Protein AF-0000000080925701 (afdb_homodimer)

Solvent-accessible surface area (backbone atoms only — not comparable to full-atom values): 17415 Å² total; per-residue (Å²): 136,81,79,74,77,76,74,68,66,63,57,59,55,51,52,50,50,51,50,51,50,47,47,51,48,47,50,47,49,54,48,44,52,62,66,53,43,81,80,46,40,61,54,51,19,50,50,52,52,56,36,53,42,42,79,46,66,35,45,68,57,12,70,75,37,59,89,81,29,62,46,33,34,36,42,29,33,84,64,47,70,47,95,88,65,34,39,30,30,36,34,37,33,15,43,64,90,40,63,87,55,55,72,43,56,34,36,35,39,36,28,49,38,59,88,90,47,92,44,29,24,32,31,32,77,38,78,54,86,60,53,79,74,48,58,59,47,80,78,42,58,79,91,72,47,78,76,62,63,70,60,54,59,67,78,100,136,81,79,74,78,75,73,70,65,64,57,60,56,51,52,50,52,50,50,50,50,49,47,51,48,48,50,46,51,55,46,44,53,62,65,54,45,81,79,47,40,60,53,51,21,52,49,51,52,55,37,54,42,43,79,46,67,36,45,67,58,14,69,74,37,58,90,80,29,62,46,32,34,36,42,27,33,83,63,47,69,46,94,88,64,35,38,30,29,37,36,37,32,15,42,64,91,41,63,86,55,55,72,42,56,34,37,35,38,35,29,50,37,58,86,88,46,91,45,30,24,32,32,30,77,40,80,54,86,61,52,80,75,47,58,60,45,79,77,42,57,77,92,73,44,78,74,58,63,70,59,53,60,68,77,102

Structure (mmCIF, N/CA/C/O backbone):
data_AF-0000000080925701-model_v1
#
loop_
_entity.id
_entity.type
_entity.pdbx_description
1 polymer 'Chromophore lyase CRL, chloroplastic'
#
loop_
_atom_site.group_PDB
_atom_site.id
_atom_site.type_symbol
_atom_site.label_atom_id
_atom_site.label_alt_id
_atom_site.label_comp_id
_atom_site.label_asym_id
_atom_site.label_entity_id
_atom_site.label_seq_id
_atom_site.pdbx_PDB_ins_code
_atom_site.Cartn_x
_atom_site.Cartn_y
_atom_site.Cartn_z
_atom_site.occupancy
_atom_site.B_iso_or_equiv
_atom_site.auth_seq_id
_atom_site.auth_comp_id
_atom_site.auth_asym_id
_atom_site.auth_atom_id
_atom_site.pdbx_PDB_model_num
ATOM 1 N N . MET A 1 1 ? 39.906 67.062 2.949 1 32.34 1 MET A N 1
ATOM 2 C CA . MET A 1 1 ? 39.5 66.062 3.959 1 32.34 1 MET A CA 1
ATOM 3 C C . MET A 1 1 ? 38.219 65.375 3.545 1 32.34 1 MET A C 1
ATOM 5 O O . MET A 1 1 ? 37.125 65.938 3.699 1 32.34 1 MET A O 1
ATOM 9 N N . GLY A 1 2 ? 38.156 64.75 2.357 1 37.5 2 GLY A N 1
ATOM 10 C CA . GLY A 1 2 ? 37.062 64.125 1.652 1 37.5 2 GLY A CA 1
ATOM 11 C C . GLY A 1 2 ? 36.5 62.875 2.377 1 37.5 2 GLY A C 1
ATOM 12 O O . GLY A 1 2 ? 37.219 61.938 2.631 1 37.5 2 GLY A O 1
ATOM 13 N N . SER A 1 3 ? 35.562 63.125 3.271 1 41.41 3 SER A N 1
ATOM 14 C CA . SER A 1 3 ? 34.812 62.094 3.969 1 41.41 3 SER A CA 1
ATOM 15 C C . SER A 1 3 ? 34.156 61.125 2.986 1 41.41 3 SER A C 1
ATOM 17 O O . SER A 1 3 ? 33.375 61.56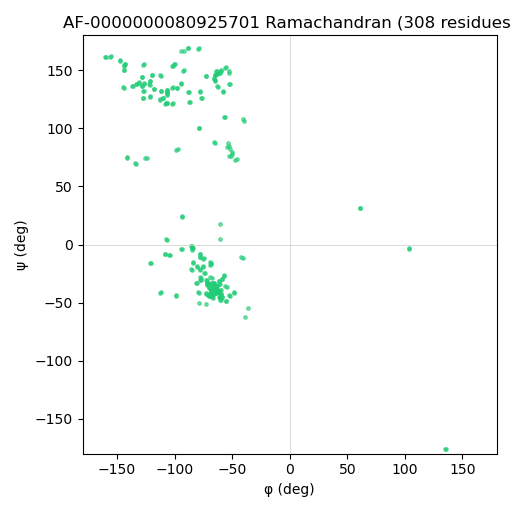2 2.129 1 41.41 3 SER A O 1
ATOM 19 N N . GLY A 1 4 ? 34.812 60.125 2.482 1 38.66 4 GLY A N 1
ATOM 20 C CA . GLY A 1 4 ? 34.281 59 1.731 1 38.66 4 GLY A CA 1
ATOM 21 C C . GLY A 1 4 ? 33.156 58.281 2.441 1 38.66 4 GLY A C 1
ATOM 22 O O . GLY A 1 4 ? 33.312 57.844 3.58 1 38.66 4 GLY A O 1
ATOM 23 N N . SER A 1 5 ? 31.938 58.812 2.254 1 44.44 5 SER A N 1
ATOM 24 C CA . SER A 1 5 ? 30.734 58.094 2.691 1 44.44 5 SER A CA 1
ATOM 25 C C . SER A 1 5 ? 30.703 56.656 2.174 1 44.44 5 SER A C 1
ATOM 27 O O . SER A 1 5 ? 30.719 56.438 0.962 1 44.44 5 SER A O 1
ATOM 29 N N . GLY A 1 6 ? 31.453 55.781 2.742 1 38.62 6 GLY A N 1
ATOM 30 C CA . GLY A 1 6 ? 31.25 54.344 2.496 1 38.62 6 GLY A CA 1
ATOM 31 C C . GLY A 1 6 ? 29.812 53.906 2.666 1 38.62 6 GLY A C 1
ATOM 32 O O . GLY A 1 6 ? 29.25 54 3.76 1 38.62 6 GLY A O 1
ATOM 33 N N . SER A 1 7 ? 28.953 54.188 1.643 1 46.56 7 SER A N 1
ATOM 34 C CA . SER A 1 7 ? 27.609 53.625 1.525 1 46.56 7 SER A CA 1
ATOM 35 C C . SER A 1 7 ? 27.578 52.156 1.934 1 46.56 7 SER A C 1
ATOM 37 O O . SER A 1 7 ? 28.438 51.375 1.526 1 46.56 7 SER A O 1
ATOM 39 N N . ASP A 1 8 ? 27.031 51.875 3.086 1 43.59 8 ASP A N 1
ATOM 40 C CA . ASP A 1 8 ? 26.75 50.594 3.734 1 43.59 8 ASP A CA 1
ATOM 41 C C . ASP A 1 8 ? 26.109 49.625 2.764 1 43.59 8 ASP A C 1
ATOM 43 O O . ASP A 1 8 ? 24.969 49.812 2.34 1 43.59 8 ASP A O 1
ATOM 47 N N . SER A 1 9 ? 26.844 49.062 1.812 1 55.03 9 SER A N 1
ATOM 48 C CA . SER A 1 9 ? 26.562 47.906 0.995 1 55.03 9 SER A CA 1
ATOM 49 C C . SER A 1 9 ? 25.906 46.781 1.823 1 55.03 9 SER A C 1
ATOM 51 O O . SER A 1 9 ? 25.453 45.781 1.276 1 55.03 9 SER A O 1
ATOM 53 N N . ASN A 1 10 ? 25.938 46.969 3.143 1 56 10 ASN A N 1
ATOM 54 C CA . ASN A 1 10 ? 25.406 45.875 3.943 1 56 10 ASN A CA 1
ATOM 55 C C . ASN A 1 10 ? 23.891 45.875 3.961 1 56 10 ASN A C 1
ATOM 57 O O . ASN A 1 10 ? 23.266 44.875 4.309 1 56 10 ASN A O 1
ATOM 61 N N . GLY A 1 11 ? 23.281 47.094 3.664 1 56.28 11 GLY A 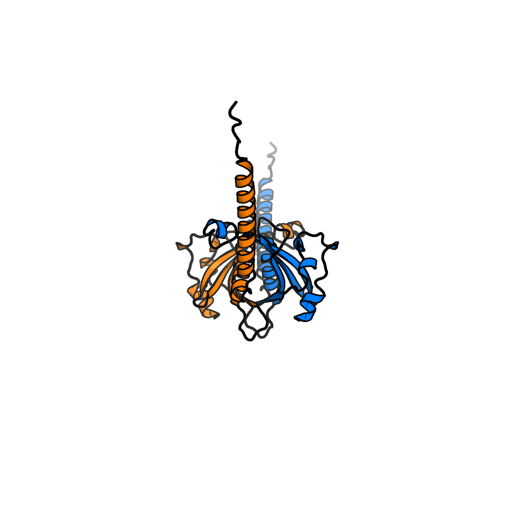N 1
ATOM 62 C CA . GLY A 1 11 ? 21.828 47.156 3.688 1 56.28 11 GLY A CA 1
ATOM 63 C C . GLY A 1 11 ? 21.172 46.375 2.541 1 56.28 11 GLY A C 1
ATOM 64 O O . GLY A 1 11 ? 20.125 45.781 2.713 1 56.28 11 GLY A O 1
ATOM 65 N N . TRP A 1 12 ? 21.812 46.438 1.41 1 59.84 12 TRP A N 1
ATOM 66 C CA . TRP A 1 12 ? 21.281 45.781 0.222 1 59.84 12 TRP A CA 1
ATOM 67 C C . TRP A 1 12 ? 21.391 44.281 0.341 1 59.84 12 TRP A C 1
ATOM 69 O O . TRP A 1 12 ? 20.484 43.562 -0.089 1 59.84 12 TRP A O 1
ATOM 79 N N . ASN A 1 13 ? 22.406 43.781 0.963 1 55.69 13 ASN A N 1
ATOM 80 C CA . ASN A 1 13 ? 22.531 42.344 1.107 1 55.69 13 ASN A CA 1
ATOM 81 C C . ASN A 1 13 ? 21.516 41.781 2.094 1 55.69 13 ASN A C 1
ATOM 83 O O . ASN A 1 13 ? 20.969 40.688 1.878 1 55.69 13 ASN A O 1
ATOM 87 N N . ARG A 1 14 ? 21.125 42.562 3.178 1 61.97 14 ARG A N 1
ATOM 88 C CA . ARG A 1 14 ? 20.109 42.094 4.117 1 61.97 14 ARG A CA 1
ATOM 89 C C . ARG A 1 14 ? 18.719 42.125 3.482 1 61.97 14 ARG A C 1
ATOM 91 O O . ARG A 1 14 ? 17.891 41.25 3.717 1 61.97 14 ARG A O 1
ATOM 98 N N . ALA A 1 15 ? 18.453 43.219 2.74 1 61.97 15 ALA A N 1
ATOM 99 C CA . ALA A 1 15 ? 17.141 43.312 2.092 1 61.97 15 ALA A CA 1
ATOM 100 C C . ALA A 1 15 ? 16.969 42.188 1.079 1 61.97 15 ALA A C 1
ATOM 102 O O . ALA A 1 15 ? 15.867 41.625 0.942 1 61.97 15 ALA A O 1
ATOM 103 N N . ARG A 1 16 ? 18.047 41.812 0.408 1 58.59 16 ARG A N 1
ATOM 104 C CA . ARG A 1 16 ? 17.984 40.688 -0.537 1 58.59 16 ARG A CA 1
ATOM 105 C C . ARG A 1 16 ? 17.766 39.375 0.188 1 58.59 16 ARG A C 1
ATOM 107 O O . ARG A 1 16 ? 17.016 38.5 -0.284 1 58.59 16 ARG A O 1
ATOM 114 N N . GLY A 1 17 ? 18.375 39.25 1.288 1 55.88 17 GLY A N 1
ATOM 115 C CA . GLY A 1 17 ? 18.172 38.062 2.094 1 55.88 17 GLY A CA 1
ATOM 116 C C . GLY A 1 17 ? 16.75 37.906 2.602 1 55.88 17 GLY A C 1
ATOM 117 O O . GLY A 1 17 ? 16.203 36.812 2.613 1 55.88 17 GLY A O 1
ATOM 118 N N . LEU A 1 18 ? 16.219 39.125 3.023 1 60.22 18 LEU A N 1
ATOM 119 C CA . LEU A 1 18 ? 14.836 39.125 3.5 1 60.22 18 LEU A CA 1
ATOM 120 C C . LEU A 1 18 ? 13.867 38.844 2.361 1 60.22 18 LEU A C 1
ATOM 122 O O . LEU A 1 18 ? 12.875 38.125 2.553 1 60.22 18 LEU A O 1
ATOM 126 N N . ALA A 1 19 ? 14.102 39.406 1.228 1 58.78 19 ALA A N 1
ATOM 127 C CA . ALA A 1 19 ? 13.25 39.156 0.06 1 58.78 19 ALA A CA 1
ATOM 128 C C . ALA A 1 19 ? 13.297 37.688 -0.371 1 58.78 19 ALA A C 1
ATOM 130 O O . ALA A 1 19 ? 12.273 37.125 -0.721 1 58.78 19 ALA A O 1
ATOM 131 N N . VAL A 1 20 ? 14.453 37.094 -0.309 1 52.31 20 VAL A N 1
ATOM 132 C CA . VAL A 1 20 ? 14.594 35.719 -0.709 1 52.31 20 VAL A CA 1
ATOM 133 C C . VAL A 1 20 ? 13.859 34.812 0.286 1 52.31 20 VAL A C 1
ATOM 135 O O . VAL A 1 20 ? 13.172 33.875 -0.109 1 52.31 20 VAL A O 1
ATOM 138 N N . LYS A 1 21 ? 13.984 35.156 1.539 1 58.53 21 LYS A N 1
ATOM 139 C CA . LYS A 1 21 ? 13.25 34.406 2.543 1 58.53 21 LYS A CA 1
ATOM 140 C C . LYS A 1 21 ? 11.742 34.562 2.375 1 58.53 21 LYS A C 1
ATOM 142 O O . LYS A 1 21 ? 10.992 33.594 2.477 1 58.53 21 LYS A O 1
ATOM 147 N N . THR A 1 22 ? 11.297 35.75 2.053 1 56.56 22 THR A N 1
ATOM 148 C CA . THR A 1 22 ? 9.883 36 1.833 1 56.56 22 THR A CA 1
ATOM 149 C C . THR A 1 22 ? 9.391 35.25 0.591 1 56.56 22 THR A C 1
ATOM 151 O O . THR A 1 22 ? 8.297 34.688 0.595 1 56.56 22 THR A O 1
ATOM 154 N N . LEU A 1 23 ? 10.117 35.25 -0.411 1 51.62 23 LEU A N 1
ATOM 155 C CA . LEU A 1 23 ? 9.75 34.531 -1.63 1 51.62 23 LEU A CA 1
ATOM 156 C C . LEU A 1 23 ? 9.703 33.031 -1.385 1 51.62 23 LEU A C 1
ATOM 158 O O . LEU A 1 23 ? 8.805 32.344 -1.878 1 51.62 23 LEU A O 1
ATOM 162 N N . LEU A 1 24 ? 10.672 32.625 -0.642 1 53.5 24 LEU A N 1
ATOM 163 C CA . LEU A 1 24 ? 10.68 31.203 -0.31 1 53.5 24 LEU A CA 1
ATOM 164 C C . LEU A 1 24 ? 9.469 30.844 0.535 1 53.5 24 LEU A C 1
ATOM 166 O O . LEU A 1 24 ? 8.867 29.781 0.336 1 53.5 24 LEU A O 1
ATOM 170 N N . LEU A 1 25 ? 9.172 31.844 1.355 1 52.31 25 LEU A N 1
ATOM 171 C CA . LEU A 1 25 ? 8.008 31.609 2.201 1 52.31 25 LEU A CA 1
ATOM 172 C C . LEU A 1 25 ? 6.723 31.625 1.376 1 52.31 25 LEU A C 1
ATOM 174 O O . LEU A 1 25 ? 5.844 30.781 1.573 1 52.31 25 LEU A O 1
ATOM 178 N N . ILE A 1 26 ? 6.66 32.562 0.536 1 54.5 26 ILE A N 1
ATOM 179 C CA . ILE A 1 26 ? 5.461 32.688 -0.289 1 54.5 26 ILE A CA 1
ATOM 180 C C . ILE A 1 26 ? 5.375 31.5 -1.247 1 54.5 26 ILE A C 1
ATOM 182 O O . ILE A 1 26 ? 4.301 30.922 -1.432 1 54.5 26 ILE A O 1
ATOM 186 N N . GLY A 1 27 ? 6.438 31.203 -1.823 1 55.62 27 GLY A N 1
ATOM 187 C CA . GLY A 1 27 ? 6.473 30.047 -2.705 1 55.62 27 GLY A CA 1
ATOM 188 C C . GLY A 1 27 ? 6.129 28.75 -2.004 1 55.62 27 GLY A C 1
ATOM 189 O O . GLY A 1 27 ? 5.41 27.922 -2.553 1 55.62 27 GLY A O 1
ATOM 190 N N . GLY A 1 28 ? 6.625 28.75 -0.878 1 59.59 28 GLY A N 1
ATOM 191 C CA . GLY A 1 28 ? 6.285 27.594 -0.059 1 59.59 28 GLY A CA 1
ATOM 192 C C . GLY A 1 28 ? 4.809 27.516 0.284 1 59.59 28 GLY A C 1
ATOM 193 O O . GLY A 1 28 ? 4.199 26.453 0.2 1 59.59 28 GLY A O 1
ATOM 194 N N . ALA A 1 29 ? 4.297 28.766 0.607 1 61.94 29 ALA A N 1
ATOM 195 C CA . ALA A 1 29 ? 2.875 28.812 0.946 1 61.94 29 ALA A CA 1
ATOM 196 C C . ALA A 1 29 ? 2.014 28.469 -0.268 1 61.94 29 ALA A C 1
ATOM 198 O O . ALA A 1 29 ? 1.021 27.75 -0.151 1 61.94 29 ALA A O 1
ATOM 199 N N . LEU A 1 30 ? 2.355 28.969 -1.485 1 62.72 30 LEU A N 1
ATOM 200 C CA . LEU A 1 30 ? 1.606 28.672 -2.701 1 62.72 30 LEU A CA 1
ATOM 201 C C . LEU A 1 30 ? 1.693 27.188 -3.047 1 62.72 30 LEU A C 1
ATOM 203 O O . LEU A 1 30 ? 0.711 26.594 -3.494 1 62.72 30 LEU A O 1
ATOM 207 N N . LEU A 1 31 ? 2.871 26.734 -2.779 1 66.38 31 LEU A N 1
ATOM 208 C CA . LEU A 1 31 ? 3.086 25.312 -3.045 1 66.38 31 LEU A CA 1
ATOM 209 C C . LEU A 1 31 ? 2.242 24.453 -2.109 1 66.38 31 LEU A C 1
ATOM 211 O O . LEU A 1 31 ? 1.605 23.484 -2.547 1 66.38 31 LEU A O 1
ATOM 215 N N . VAL A 1 32 ? 2.254 24.906 -0.929 1 64 32 VAL A N 1
ATOM 216 C CA . VAL A 1 32 ? 1.474 24.172 0.06 1 64 32 VAL A CA 1
ATOM 217 C C . VAL A 1 32 ? -0.008 24.219 -0.306 1 64 32 VAL A C 1
ATOM 219 O O . VAL A 1 32 ? -0.723 23.219 -0.174 1 64 32 VAL A O 1
ATOM 222 N N . LYS A 1 33 ? -0.462 25.312 -0.753 1 66.31 33 LYS A N 1
ATOM 223 C CA . LYS A 1 33 ? -1.854 25.453 -1.17 1 66.31 33 LYS A CA 1
ATOM 224 C C . LYS A 1 33 ? -2.193 24.469 -2.293 1 66.31 33 LYS A C 1
ATOM 226 O O . LYS A 1 33 ? -3.262 23.859 -2.285 1 66.31 33 LYS A O 1
ATOM 231 N N . ARG A 1 34 ? -1.295 24.422 -3.205 1 65.06 34 ARG A N 1
ATOM 232 C CA . ARG A 1 34 ? -1.51 23.516 -4.324 1 65.06 34 ARG A CA 1
ATOM 233 C C . ARG A 1 34 ? -1.529 22.062 -3.854 1 65.06 34 ARG A C 1
ATOM 235 O O . ARG A 1 34 ? -2.354 21.266 -4.312 1 65.06 34 ARG A O 1
ATOM 242 N N . LEU A 1 35 ? -0.645 21.875 -2.922 1 64.19 35 LEU A N 1
ATOM 243 C CA . LEU A 1 35 ? -0.495 20.5 -2.449 1 64.19 35 LEU A CA 1
ATOM 244 C C . LEU A 1 35 ? -1.62 20.125 -1.489 1 64.19 35 LEU A C 1
ATOM 246 O O . LEU A 1 35 ? -1.992 18.953 -1.384 1 64.19 35 LEU A O 1
ATOM 250 N N . ARG A 1 36 ? -2.047 21.203 -0.9 1 59.66 36 ARG A N 1
ATOM 251 C CA . ARG A 1 36 ? -3.129 20.969 0.049 1 59.66 36 ARG A CA 1
ATOM 252 C C . ARG A 1 36 ? -4.449 20.719 -0.676 1 59.66 36 ARG A C 1
ATOM 254 O O . ARG A 1 36 ? -5.445 20.344 -0.054 1 59.66 36 ARG A O 1
ATOM 261 N N . LYS A 1 37 ? -4.328 21.047 -1.983 1 62.47 37 LYS A N 1
ATOM 262 C CA . LYS A 1 37 ? -5.57 20.812 -2.719 1 62.47 37 LYS A CA 1
ATOM 263 C C . LYS A 1 37 ? -6.078 19.391 -2.504 1 62.47 37 LYS A C 1
ATOM 265 O O . LYS A 1 37 ? -5.297 18.484 -2.213 1 62.47 37 LYS A O 1
ATOM 270 N N . SER A 1 38 ? -7.422 19.172 -2.547 1 66.75 38 SER A N 1
ATOM 271 C CA . SER A 1 38 ? -8.203 17.984 -2.191 1 66.75 38 SER A CA 1
ATOM 272 C C . SER A 1 38 ? -7.742 16.766 -2.98 1 66.75 38 SER A C 1
ATOM 274 O O . SER A 1 38 ? -7.637 16.828 -4.207 1 66.75 38 SER A O 1
ATOM 276 N N . THR A 1 39 ? -7.121 15.891 -2.234 1 80.94 39 THR A N 1
ATOM 277 C CA . THR A 1 39 ? -6.785 14.609 -2.852 1 80.94 39 THR A CA 1
ATOM 278 C C . THR A 1 39 ? -8.039 13.914 -3.371 1 80.94 39 THR A C 1
ATOM 280 O O . THR A 1 39 ? -9.094 13.977 -2.74 1 80.94 39 THR A O 1
ATOM 283 N N . THR A 1 40 ? -7.902 13.477 -4.633 1 88.56 40 THR A N 1
ATOM 284 C CA . THR A 1 40 ? -8.984 12.734 -5.277 1 88.56 40 THR A CA 1
ATOM 285 C C . THR A 1 40 ? -8.859 11.242 -4.996 1 88.56 40 THR A C 1
ATOM 287 O O . THR A 1 40 ? -7.848 10.789 -4.453 1 88.56 40 THR A O 1
ATOM 290 N N . ARG A 1 41 ? -9.945 10.562 -5.375 1 93.75 41 ARG A N 1
ATOM 291 C CA . ARG A 1 41 ? -9.906 9.109 -5.258 1 93.75 41 ARG A CA 1
ATOM 292 C C . ARG A 1 41 ? -8.805 8.523 -6.133 1 93.75 41 ARG A C 1
ATOM 294 O O . ARG A 1 41 ? -8.195 7.512 -5.773 1 93.75 41 ARG A O 1
ATOM 301 N N . TRP A 1 42 ? -8.531 9.211 -7.277 1 93.56 42 TRP A N 1
ATOM 302 C CA . TRP A 1 42 ? -7.469 8.734 -8.148 1 93.56 42 TRP A CA 1
ATOM 303 C C . TRP A 1 42 ? -6.102 8.938 -7.504 1 93.56 42 TRP A C 1
ATOM 305 O O . TRP A 1 42 ? -5.207 8.102 -7.652 1 93.56 42 TRP A O 1
ATOM 315 N N . ASP A 1 43 ? -5.934 9.984 -6.812 1 91.19 43 ASP A N 1
ATOM 316 C CA . ASP A 1 43 ? -4.684 10.195 -6.09 1 91.19 43 ASP A CA 1
ATOM 317 C C . ASP A 1 43 ? -4.457 9.102 -5.047 1 91.19 43 ASP A C 1
ATOM 319 O O . ASP A 1 43 ? -3.344 8.602 -4.898 1 91.19 43 ASP A O 1
ATOM 323 N N . HIS A 1 44 ? -5.547 8.766 -4.379 1 95 44 HIS A N 1
ATOM 324 C CA . HIS A 1 44 ? -5.441 7.707 -3.377 1 95 44 HIS A CA 1
ATOM 325 C C . HIS A 1 44 ? -5.113 6.363 -4.023 1 95 44 HIS A C 1
ATOM 327 O O . HIS A 1 44 ? -4.285 5.609 -3.51 1 95 44 HIS A O 1
ATOM 333 N N . ALA A 1 45 ? -5.719 6.121 -5.137 1 97 45 ALA A N 1
ATOM 334 C CA . ALA A 1 45 ? -5.445 4.875 -5.84 1 97 45 ALA A CA 1
ATOM 335 C C . ALA A 1 45 ? -3.986 4.805 -6.289 1 97 45 ALA A C 1
ATOM 337 O O . ALA A 1 45 ? -3.344 3.758 -6.176 1 97 45 ALA A O 1
ATOM 338 N N . HIS A 1 46 ? -3.469 5.859 -6.75 1 93.12 46 HIS A N 1
ATOM 339 C CA . HIS A 1 46 ? -2.068 5.914 -7.156 1 93.12 46 HIS A CA 1
ATOM 340 C C . HIS A 1 46 ? -1.14 5.703 -5.969 1 93.12 46 HIS A C 1
ATOM 342 O O . HIS A 1 46 ? -0.143 4.984 -6.07 1 93.12 46 HIS A O 1
ATOM 348 N N . PHE A 1 47 ? -1.48 6.297 -4.91 1 92.88 47 PHE A N 1
ATOM 349 C CA . PHE A 1 47 ? -0.689 6.137 -3.695 1 92.88 47 PHE A CA 1
ATOM 350 C C . PHE A 1 47 ? -0.643 4.676 -3.27 1 92.88 47 PHE A C 1
ATOM 352 O O . PHE A 1 47 ? 0.428 4.145 -2.963 1 92.88 47 PHE A O 1
ATOM 359 N N . VAL A 1 48 ? -1.812 4.047 -3.26 1 97.12 48 VAL A N 1
ATOM 360 C CA . VAL A 1 48 ? -1.897 2.646 -2.861 1 97.12 48 VAL A CA 1
ATOM 361 C C . VAL A 1 48 ? -1.061 1.787 -3.809 1 97.12 48 VAL A C 1
ATOM 363 O O . VAL A 1 48 ? -0.278 0.944 -3.363 1 97.12 48 VAL A O 1
ATOM 366 N N . SER A 1 49 ? -1.197 2.049 -5.113 1 96.94 49 SER A N 1
ATOM 367 C CA . SER A 1 49 ? -0.444 1.278 -6.098 1 96.94 49 SER A CA 1
ATOM 368 C C . SER A 1 49 ? 1.059 1.419 -5.875 1 96.94 49 SER A C 1
ATOM 370 O O . SER A 1 49 ? 1.791 0.427 -5.906 1 96.94 49 SER A O 1
ATOM 372 N N . LYS A 1 50 ? 1.499 2.586 -5.598 1 93.69 50 LYS A N 1
ATOM 373 C CA . LYS A 1 50 ? 2.918 2.834 -5.359 1 93.69 50 LYS A CA 1
ATOM 374 C C . LYS A 1 50 ? 3.389 2.16 -4.074 1 93.69 50 LYS A C 1
ATOM 376 O O . LYS A 1 50 ? 4.48 1.591 -4.027 1 93.69 50 LYS A O 1
ATOM 381 N N . ALA A 1 51 ? 2.58 2.217 -3.111 1 95.44 51 ALA A N 1
ATOM 382 C CA . ALA A 1 51 ? 2.938 1.637 -1.819 1 95.44 51 ALA A CA 1
ATOM 383 C C . ALA A 1 51 ? 3.07 0.12 -1.918 1 95.44 51 ALA A C 1
ATOM 385 O O . ALA A 1 51 ? 3.902 -0.483 -1.235 1 95.44 51 ALA A O 1
ATOM 386 N N . LEU A 1 52 ? 2.273 -0.458 -2.76 1 97.25 52 LEU A N 1
ATOM 387 C CA . LEU A 1 52 ? 2.271 -1.908 -2.912 1 97.25 52 LEU A CA 1
ATOM 388 C C . LEU A 1 52 ? 3.506 -2.377 -3.676 1 97.25 52 LEU A C 1
ATOM 390 O O . LEU A 1 52 ? 3.893 -3.543 -3.584 1 97.25 52 LEU A O 1
ATOM 394 N N . THR A 1 53 ? 4.031 -1.49 -4.445 1 96.69 53 THR A N 1
ATOM 395 C CA . THR A 1 53 ? 5.133 -1.854 -5.332 1 96.69 53 THR A CA 1
ATOM 396 C C . THR A 1 53 ? 6.441 -1.945 -4.555 1 96.69 53 THR A C 1
ATOM 398 O O . THR A 1 53 ? 6.777 -1.046 -3.779 1 96.69 53 THR A O 1
ATOM 401 N N . GLY A 1 54 ? 7.156 -3.055 -4.781 1 95.25 54 GLY A N 1
ATOM 402 C CA . GLY A 1 54 ? 8.453 -3.234 -4.148 1 95.25 54 GLY A CA 1
ATOM 403 C C . GLY A 1 54 ? 8.648 -4.629 -3.582 1 95.25 54 GLY A C 1
ATOM 404 O O . GLY A 1 54 ? 7.844 -5.527 -3.83 1 95.25 54 GLY A O 1
ATOM 405 N N . GLN A 1 55 ? 9.797 -4.754 -2.936 1 94.06 55 GLN A N 1
ATOM 406 C CA . GLN A 1 55 ? 10.172 -6.035 -2.35 1 94.06 55 GLN A CA 1
ATOM 407 C C . GLN A 1 55 ? 10.039 -6.004 -0.83 1 94.06 55 GLN A C 1
ATOM 409 O O . GLN A 1 55 ? 10.43 -5.031 -0.186 1 94.06 55 GLN A O 1
ATOM 414 N N . LYS A 1 56 ? 9.336 -7.035 -0.364 1 90.38 56 LYS A N 1
ATOM 415 C CA . LYS A 1 56 ? 9.219 -7.219 1.08 1 90.38 56 LYS A CA 1
ATOM 416 C C . LYS A 1 56 ? 9.633 -8.633 1.487 1 90.38 56 LYS A C 1
ATOM 418 O O . LYS A 1 56 ? 9.609 -9.547 0.667 1 90.38 56 LYS A O 1
ATOM 423 N N . TYR A 1 57 ? 10.047 -8.688 2.736 1 87.31 57 TYR A N 1
ATOM 424 C CA . TYR A 1 57 ? 10.398 -9.984 3.307 1 87.31 57 TYR A CA 1
ATOM 425 C C . TYR A 1 57 ? 9.672 -10.219 4.629 1 87.31 57 TYR A C 1
ATOM 427 O O . TYR A 1 57 ? 9.414 -9.273 5.375 1 87.31 57 TYR A O 1
ATOM 435 N N . SER A 1 58 ? 9.32 -11.43 4.824 1 86.12 58 SER A N 1
ATOM 436 C CA . SER A 1 58 ? 8.727 -11.773 6.109 1 86.12 58 SER A CA 1
ATOM 437 C C . SER A 1 58 ? 9.781 -12.289 7.086 1 86.12 58 SER A C 1
ATOM 439 O O . SER A 1 58 ? 9.477 -13.094 7.973 1 86.12 58 SER A O 1
ATOM 441 N N . LYS A 1 59 ? 10.977 -11.914 6.871 1 81 59 LYS A N 1
ATOM 442 C CA . LYS A 1 59 ? 12.102 -12.391 7.672 1 81 59 LYS A CA 1
ATOM 443 C C . LYS A 1 59 ? 11.875 -12.117 9.156 1 81 59 LYS A C 1
ATOM 445 O O . LYS A 1 59 ? 12.086 -13 9.992 1 81 59 LYS A O 1
ATOM 450 N N . ASP A 1 60 ? 11.484 -10.883 9.438 1 79.06 60 ASP A N 1
ATOM 451 C CA . ASP A 1 60 ? 11.32 -10.5 10.836 1 79.06 60 ASP A CA 1
ATOM 452 C C . ASP A 1 60 ? 10.266 -11.367 11.523 1 79.06 60 ASP A C 1
ATOM 454 O O . ASP A 1 60 ? 10.469 -11.805 12.656 1 79.06 60 ASP A O 1
ATOM 458 N N . GLN A 1 61 ? 9.203 -11.531 10.82 1 75.69 61 GLN A N 1
ATOM 459 C CA . GLN A 1 61 ? 8.172 -12.398 11.375 1 75.69 61 GLN A CA 1
ATOM 460 C C . GLN A 1 61 ? 8.688 -13.82 11.562 1 75.69 61 GLN A C 1
ATOM 462 O O . GLN A 1 61 ? 8.43 -14.453 12.586 1 75.69 61 GLN A O 1
ATOM 467 N N . ALA A 1 62 ? 9.438 -14.289 10.602 1 77.94 62 ALA A N 1
ATOM 468 C CA . ALA A 1 62 ? 9.969 -15.648 10.641 1 77.94 62 ALA A CA 1
ATOM 469 C C . ALA A 1 62 ? 11 -15.805 11.75 1 77.94 62 ALA A C 1
ATOM 471 O O . ALA A 1 62 ? 11.094 -16.859 12.375 1 77.94 62 ALA A O 1
ATOM 472 N N . SER A 1 63 ? 11.703 -14.758 12 1 81.62 63 SER A N 1
ATOM 473 C CA . SER A 1 63 ? 12.703 -14.797 13.055 1 81.62 63 SER A CA 1
ATOM 474 C C . SER A 1 63 ? 12.055 -14.836 14.438 1 81.62 63 SER A C 1
ATOM 476 O O . SER A 1 63 ? 12.547 -15.523 15.336 1 81.62 63 SER A O 1
ATOM 478 N N . ARG A 1 64 ? 10.984 -14.211 14.523 1 80.56 64 ARG A N 1
ATOM 479 C CA . ARG A 1 64 ? 10.289 -14.133 15.805 1 80.56 64 ARG A CA 1
ATOM 480 C C . ARG A 1 64 ? 9.477 -15.398 16.062 1 80.56 64 ARG A C 1
ATOM 482 O O . ARG A 1 64 ? 9.312 -15.805 17.219 1 80.56 64 ARG A O 1
ATOM 489 N N . ASP A 1 65 ? 8.992 -15.953 15.055 1 79.06 65 ASP A N 1
ATOM 490 C CA . ASP A 1 65 ? 8.188 -17.156 15.164 1 79.06 65 ASP A CA 1
ATOM 491 C C . ASP A 1 65 ? 8.477 -18.125 14.023 1 79.06 65 ASP A C 1
ATOM 493 O O . ASP A 1 65 ? 7.645 -18.312 13.133 1 79.06 65 ASP A O 1
ATOM 497 N N . PRO A 1 66 ? 9.648 -18.812 14.086 1 75.69 66 PRO A N 1
ATOM 498 C CA . PRO A 1 66 ? 10.117 -19.641 12.969 1 75.69 66 PRO A CA 1
ATOM 499 C C . PRO A 1 66 ? 9.25 -20.891 12.75 1 75.69 66 PRO A C 1
ATOM 501 O O . PRO A 1 66 ? 9.297 -21.484 11.68 1 75.69 66 PRO A O 1
ATOM 504 N N . ASP A 1 67 ? 8.508 -21.141 13.727 1 70.5 67 ASP A N 1
ATOM 505 C CA . ASP A 1 67 ? 7.691 -22.344 13.602 1 70.5 67 ASP A CA 1
ATOM 506 C C . ASP A 1 67 ? 6.449 -22.078 12.758 1 70.5 67 ASP A C 1
ATOM 508 O O . ASP A 1 67 ? 5.828 -23 12.242 1 70.5 67 ASP A O 1
ATOM 512 N N . ASN A 1 68 ? 6.184 -20.797 12.664 1 69.06 68 ASN A N 1
ATOM 513 C CA . ASN A 1 68 ? 4.898 -20.484 12.039 1 69.06 68 ASN A CA 1
ATOM 514 C C . ASN A 1 68 ? 5.074 -19.609 10.805 1 69.06 68 ASN A C 1
ATOM 516 O O . ASN A 1 68 ? 4.148 -19.453 10.008 1 69.06 68 ASN A O 1
ATOM 520 N N . TYR A 1 69 ? 6.316 -19.078 10.828 1 73.56 69 TYR A N 1
ATOM 521 C CA . TYR A 1 69 ? 6.512 -18.172 9.695 1 73.56 69 TYR A CA 1
ATOM 522 C C . TYR A 1 69 ? 7.758 -18.562 8.906 1 73.56 69 TYR A C 1
ATOM 524 O O . TYR A 1 69 ? 8.766 -18.969 9.484 1 73.56 69 TYR A O 1
ATOM 532 N N . PHE A 1 70 ? 7.562 -18.469 7.582 1 78.75 70 PHE A N 1
ATOM 533 C CA . PHE A 1 70 ? 8.672 -18.688 6.66 1 78.75 70 PHE A CA 1
ATOM 534 C C . PHE A 1 70 ? 9.211 -17.359 6.141 1 78.75 70 PHE A C 1
ATOM 536 O O . PHE A 1 70 ? 8.516 -16.344 6.18 1 78.75 70 PHE A O 1
ATOM 543 N N . ASN A 1 71 ? 10.492 -17.5 5.797 1 86.56 71 ASN A N 1
ATOM 544 C CA . ASN A 1 71 ? 11.07 -16.344 5.129 1 86.56 71 ASN A CA 1
ATOM 545 C C . ASN A 1 71 ? 10.664 -16.281 3.662 1 86.56 71 ASN A C 1
ATOM 547 O O . ASN A 1 71 ? 11.195 -17.016 2.83 1 86.56 71 ASN A O 1
ATOM 551 N N . ILE A 1 72 ? 9.734 -15.461 3.455 1 89.88 72 ILE A N 1
ATOM 552 C CA . ILE A 1 72 ? 9.117 -15.344 2.137 1 89.88 72 ILE A CA 1
ATOM 553 C C . ILE A 1 72 ? 9.477 -13.992 1.52 1 89.88 72 ILE A C 1
ATOM 555 O O . ILE A 1 72 ? 9.453 -12.969 2.203 1 89.88 72 ILE A O 1
ATOM 559 N N . ARG A 1 73 ? 9.898 -14.102 0.268 1 93 73 ARG A N 1
ATOM 560 C CA . ARG A 1 73 ? 10.039 -12.891 -0.54 1 93 73 ARG A CA 1
ATOM 561 C C . ARG A 1 73 ? 8.727 -12.539 -1.23 1 93 73 ARG A C 1
ATOM 563 O O . ARG A 1 73 ? 8.141 -13.375 -1.918 1 93 73 ARG A O 1
ATOM 570 N N . MET A 1 74 ? 8.227 -11.367 -0.998 1 94.19 74 MET A N 1
ATOM 571 C CA . MET A 1 74 ? 7.074 -10.812 -1.704 1 94.19 74 MET A CA 1
ATOM 572 C C . MET A 1 74 ? 7.508 -9.703 -2.658 1 94.19 74 MET A C 1
ATOM 574 O O . MET A 1 74 ? 8.164 -8.75 -2.248 1 94.19 74 MET A O 1
ATOM 578 N N . LEU A 1 75 ? 7.215 -9.875 -3.895 1 97.12 75 LEU A N 1
ATOM 579 C CA . LEU A 1 75 ? 7.641 -8.914 -4.91 1 97.12 75 LEU A CA 1
ATOM 580 C C . LEU A 1 75 ? 6.457 -8.445 -5.75 1 97.12 75 LEU A C 1
ATOM 582 O O . LEU A 1 75 ? 5.703 -9.266 -6.277 1 97.12 75 LEU A O 1
ATOM 586 N N . THR A 1 76 ? 6.262 -7.117 -5.84 1 98 76 THR A N 1
ATOM 587 C CA . THR A 1 76 ? 5.184 -6.5 -6.605 1 98 76 THR A CA 1
ATOM 588 C C . THR A 1 76 ? 5.734 -5.441 -7.555 1 98 76 THR A C 1
ATOM 590 O O . THR A 1 76 ? 6.613 -4.66 -7.184 1 98 76 THR A O 1
ATOM 593 N N . CYS A 1 77 ? 5.27 -5.422 -8.766 1 97.5 77 CYS A N 1
ATOM 594 C CA . CYS A 1 77 ? 5.648 -4.383 -9.711 1 97.5 77 CYS A CA 1
ATOM 595 C C . CYS A 1 77 ? 4.508 -4.074 -10.672 1 97.5 77 CYS A C 1
ATOM 597 O O . CYS A 1 77 ? 3.572 -4.867 -10.805 1 97.5 77 CYS A O 1
ATOM 599 N N . PRO A 1 78 ? 4.543 -2.889 -11.281 1 95.94 78 PRO A N 1
ATOM 600 C CA . PRO A 1 78 ? 3.5 -2.572 -12.258 1 95.94 78 PRO A CA 1
ATOM 601 C C . PRO A 1 78 ? 3.518 -3.51 -13.461 1 95.94 78 PRO A C 1
ATOM 603 O O . PRO A 1 78 ? 4.59 -3.832 -13.984 1 95.94 78 PRO A O 1
ATOM 606 N N . ALA A 1 79 ? 2.355 -3.926 -13.852 1 95.25 79 ALA A N 1
ATOM 607 C CA . ALA A 1 79 ? 2.238 -4.82 -15 1 95.25 79 ALA A CA 1
ATOM 608 C C . ALA A 1 79 ? 1.551 -4.121 -16.172 1 95.25 79 ALA A C 1
ATOM 610 O O . ALA A 1 79 ? 1.92 -4.328 -17.328 1 95.25 79 ALA A O 1
ATOM 61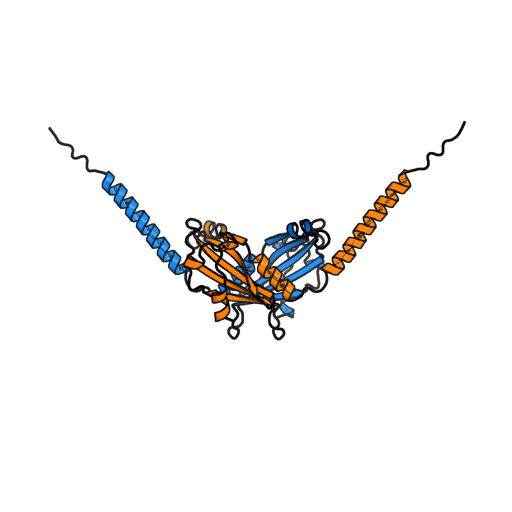1 N N . ALA A 1 80 ? 0.526 -3.373 -15.844 1 92.38 80 ALA A N 1
ATOM 612 C CA . ALA A 1 80 ? -0.224 -2.693 -16.891 1 92.38 80 ALA A CA 1
ATOM 613 C C . ALA A 1 80 ? -1.028 -1.526 -16.328 1 92.38 80 ALA A C 1
ATOM 615 O O . ALA A 1 80 ? -1.15 -1.381 -15.109 1 92.38 80 ALA A O 1
ATOM 616 N N . GLU A 1 81 ? -1.396 -0.651 -17.266 1 90.19 81 GLU A N 1
ATOM 617 C CA . GLU A 1 81 ? -2.385 0.387 -16.984 1 90.19 81 GLU A CA 1
ATOM 618 C C . GLU A 1 81 ? -3.58 0.276 -17.938 1 90.19 81 GLU A C 1
ATOM 620 O O . GLU A 1 81 ? -3.412 0.236 -19.156 1 90.19 81 GLU A O 1
ATOM 625 N N . LEU A 1 82 ? -4.75 0.228 -17.344 1 89.62 82 LEU A N 1
ATOM 626 C CA . LEU A 1 82 ? -5.949 0.097 -18.172 1 89.62 82 LEU A CA 1
ATOM 627 C C . LEU A 1 82 ? -6.344 1.441 -18.766 1 89.62 82 LEU A C 1
ATOM 629 O O . LEU A 1 82 ? -5.816 2.482 -18.375 1 89.62 82 LEU A O 1
ATOM 633 N N . VAL A 1 83 ? -7.277 1.363 -19.719 1 86.81 83 VAL A N 1
ATOM 634 C CA . VAL A 1 83 ? -7.703 2.543 -20.453 1 86.81 83 VAL A CA 1
ATOM 635 C C . VAL A 1 83 ? -8.289 3.576 -19.5 1 86.81 83 VAL A C 1
ATOM 637 O O . VAL A 1 83 ? -8.094 4.781 -19.672 1 86.81 83 VAL A O 1
ATOM 640 N N . ASP A 1 84 ? -8.938 3.129 -18.484 1 88.44 84 ASP A N 1
ATOM 641 C CA . ASP A 1 84 ? -9.602 4.055 -17.578 1 88.44 84 ASP A CA 1
ATOM 642 C C . ASP A 1 84 ? -8.617 4.594 -16.531 1 88.44 84 ASP A C 1
ATOM 644 O O . ASP A 1 84 ? -9 5.391 -15.672 1 88.44 84 ASP A O 1
ATOM 648 N N . GLY A 1 85 ? -7.426 4.156 -16.531 1 89.5 85 GLY A N 1
ATOM 649 C CA . GLY A 1 85 ? -6.422 4.656 -15.617 1 89.5 85 GLY A CA 1
ATOM 650 C C . GLY A 1 85 ? -6.145 3.707 -14.461 1 89.5 85 GLY A C 1
ATOM 651 O O . GLY A 1 85 ? -5.215 3.924 -13.68 1 89.5 85 GLY A O 1
ATOM 652 N N . SER A 1 86 ? -6.859 2.607 -14.367 1 92.5 86 SER A N 1
ATOM 653 C CA . SER A 1 86 ? -6.637 1.615 -13.32 1 92.5 86 SER A CA 1
ATOM 654 C C . SER A 1 86 ? -5.262 0.966 -13.461 1 92.5 86 SER A C 1
ATOM 656 O O . SER A 1 86 ? -4.816 0.673 -14.57 1 92.5 86 SER A O 1
ATOM 658 N N . LYS A 1 87 ? -4.664 0.746 -12.305 1 94.81 87 LYS A N 1
ATOM 659 C CA . LYS A 1 87 ? -3.344 0.125 -12.312 1 94.81 87 LYS A CA 1
ATOM 660 C C . LYS A 1 87 ? -3.441 -1.376 -12.055 1 94.81 87 LYS A C 1
ATOM 662 O O . LYS A 1 87 ? -4.176 -1.812 -11.164 1 94.81 87 LYS A O 1
ATOM 667 N N . VAL A 1 88 ? -2.699 -2.057 -12.875 1 95.44 88 VAL A N 1
ATOM 668 C CA . VAL A 1 88 ? -2.551 -3.494 -12.672 1 95.44 88 VAL A CA 1
ATOM 669 C C . VAL A 1 88 ? -1.132 -3.807 -12.203 1 95.44 88 VAL A C 1
ATOM 671 O O . VAL A 1 88 ? -0.157 -3.406 -12.844 1 95.44 88 VAL A O 1
ATOM 674 N N . LEU A 1 89 ? -1.062 -4.496 -11.102 1 97.06 89 LEU A N 1
ATOM 675 C CA . LEU A 1 89 ? 0.221 -4.906 -10.547 1 97.06 89 LEU A CA 1
ATOM 676 C C . LEU A 1 89 ? 0.388 -6.422 -10.625 1 97.06 89 LEU A C 1
ATOM 678 O O . LEU A 1 89 ? -0.594 -7.164 -10.539 1 97.06 89 LEU A O 1
ATOM 682 N N . TYR A 1 90 ? 1.584 -6.836 -10.836 1 96.44 90 TYR A N 1
ATOM 683 C CA . TYR A 1 90 ? 1.967 -8.227 -10.656 1 96.44 90 TYR A CA 1
ATOM 684 C C . TYR A 1 90 ? 2.551 -8.461 -9.266 1 96.44 90 TYR A C 1
ATOM 686 O O . TYR A 1 90 ? 3.33 -7.645 -8.773 1 96.44 90 TYR A O 1
ATOM 694 N N . PHE A 1 91 ? 2.143 -9.578 -8.711 1 96.88 91 PHE A N 1
ATOM 695 C CA . PHE A 1 91 ? 2.602 -9.961 -7.387 1 96.88 91 PHE A CA 1
ATOM 696 C C . PHE A 1 91 ? 3.037 -11.422 -7.363 1 96.88 91 PHE A C 1
ATOM 698 O O . PHE A 1 91 ? 2.361 -12.281 -7.926 1 96.88 91 PHE A O 1
ATOM 705 N N . GLU A 1 92 ? 4.184 -11.68 -6.66 1 96.62 92 GLU A N 1
ATOM 706 C CA . GLU A 1 92 ? 4.551 -13.078 -6.449 1 96.62 92 GLU A CA 1
ATOM 707 C C . GLU A 1 92 ? 5.184 -13.281 -5.078 1 96.62 92 GLU A C 1
ATOM 709 O O . GLU A 1 92 ? 5.77 -12.352 -4.512 1 96.62 92 GLU A O 1
ATOM 714 N N . GLN A 1 93 ? 5 -14.453 -4.551 1 93.56 93 GLN A N 1
ATOM 715 C CA . GLN A 1 93 ? 5.629 -14.914 -3.318 1 93.56 93 GLN A CA 1
ATOM 716 C C . GLN A 1 93 ? 6.516 -16.125 -3.572 1 93.56 93 GLN A C 1
ATOM 718 O O . GLN A 1 93 ? 6.137 -17.031 -4.312 1 93.56 93 GLN A O 1
ATOM 723 N N . ALA A 1 94 ? 7.664 -16.047 -3.012 1 93.44 94 ALA A N 1
ATOM 724 C CA . ALA A 1 94 ? 8.602 -17.156 -3.088 1 93.44 94 ALA A CA 1
ATOM 725 C C . ALA A 1 94 ? 9.391 -17.297 -1.79 1 93.44 94 ALA A C 1
ATOM 727 O O . ALA A 1 94 ? 9.539 -16.328 -1.036 1 93.44 94 ALA A O 1
ATOM 728 N N . PHE A 1 95 ? 9.805 -18.547 -1.601 1 89.06 95 PHE A N 1
ATOM 729 C CA . PHE A 1 95 ? 10.719 -18.703 -0.474 1 89.06 95 PHE A CA 1
ATOM 730 C C . PHE A 1 95 ? 12.031 -17.969 -0.727 1 89.06 95 PHE A C 1
ATOM 732 O O . PHE A 1 95 ? 12.539 -17.969 -1.848 1 89.06 95 PHE A O 1
ATOM 739 N N . TRP A 1 96 ? 12.539 -17.406 0.396 1 88 96 TRP A N 1
ATOM 740 C CA . TRP A 1 96 ? 13.766 -16.609 0.273 1 88 96 TRP A CA 1
ATOM 741 C C . TRP A 1 96 ? 14.883 -17.453 -0.346 1 88 96 TRP A C 1
ATOM 743 O O . TRP A 1 96 ? 15.703 -16.922 -1.106 1 88 96 TRP A O 1
ATOM 753 N N . ARG A 1 97 ? 14.844 -18.734 -0.182 1 87.19 97 ARG A N 1
ATOM 754 C CA . ARG A 1 97 ? 15.914 -19.609 -0.649 1 87.19 97 ARG A CA 1
ATOM 755 C C . ARG A 1 97 ? 15.711 -19.984 -2.113 1 87.19 97 ARG A C 1
ATOM 757 O O . ARG A 1 97 ? 16.656 -20.406 -2.785 1 87.19 97 ARG A O 1
ATOM 764 N N . SER A 1 98 ? 14.492 -19.875 -2.605 1 90.69 98 SER A N 1
ATOM 765 C CA . SER A 1 98 ? 14.195 -20.234 -3.988 1 90.69 98 SER A CA 1
ATOM 766 C C . SER A 1 98 ? 13.336 -19.172 -4.66 1 90.69 98 SER A C 1
ATOM 768 O O . SER A 1 98 ? 12.211 -19.438 -5.078 1 90.69 98 SER A O 1
ATOM 770 N N . PRO A 1 99 ? 13.945 -18.016 -4.906 1 91 99 PRO A N 1
ATOM 771 C CA . PRO A 1 99 ? 13.156 -16.906 -5.445 1 91 99 PRO A CA 1
ATOM 772 C C . PRO A 1 99 ? 12.695 -17.156 -6.883 1 91 99 PRO A C 1
ATOM 774 O O . PRO A 1 99 ? 11.758 -16.5 -7.352 1 91 99 PRO A O 1
ATOM 777 N N . GLN A 1 100 ? 13.297 -18.078 -7.555 1 93.44 100 GLN A N 1
ATOM 778 C CA . GLN A 1 100 ? 12.953 -18.344 -8.945 1 93.44 100 GLN A CA 1
ATOM 779 C C . GLN A 1 100 ? 11.766 -19.297 -9.055 1 93.44 100 GLN A C 1
ATOM 781 O O . GLN A 1 100 ? 11.273 -19.562 -10.156 1 93.44 100 GLN A O 1
ATOM 786 N N . LYS A 1 101 ? 11.242 -19.766 -7.961 1 92.5 101 LYS A N 1
ATOM 787 C CA . LYS A 1 101 ? 10.109 -20.688 -7.93 1 92.5 101 LYS A CA 1
ATOM 788 C C . LYS A 1 101 ? 8.984 -20.141 -7.059 1 92.5 101 LYS A C 1
ATOM 790 O O . LYS A 1 101 ? 8.711 -20.672 -5.984 1 92.5 101 LYS A O 1
ATOM 795 N N . PRO A 1 102 ? 8.297 -19.156 -7.578 1 95 102 PRO A N 1
ATOM 796 C CA . PRO A 1 102 ? 7.191 -18.641 -6.766 1 95 102 PRO A CA 1
ATOM 797 C C . PRO A 1 102 ? 6.086 -19.672 -6.551 1 95 102 PRO A C 1
ATOM 799 O O . PRO A 1 102 ? 5.781 -20.453 -7.453 1 95 102 PRO A O 1
ATOM 802 N N . PHE A 1 103 ? 5.484 -19.594 -5.367 1 91.31 103 PHE A N 1
ATOM 803 C CA . PHE A 1 103 ? 4.406 -20.531 -5.07 1 91.31 103 PHE A CA 1
ATOM 804 C C . PHE A 1 103 ? 3.051 -19.828 -5.148 1 91.31 103 PHE A C 1
ATOM 806 O O . PHE A 1 103 ? 2.008 -20.484 -5.09 1 91.31 103 PHE A O 1
ATOM 813 N N . ARG A 1 104 ? 3.098 -18.578 -5.27 1 92.81 104 ARG A N 1
ATOM 814 C CA . ARG A 1 104 ? 1.875 -17.812 -5.453 1 92.81 104 ARG A CA 1
ATOM 815 C C . ARG A 1 104 ? 2.111 -16.625 -6.383 1 92.81 104 ARG A C 1
ATOM 817 O O . ARG A 1 104 ? 3.141 -15.953 -6.289 1 92.81 104 ARG A O 1
ATOM 824 N N . GLN A 1 105 ? 1.139 -16.484 -7.281 1 94.12 105 GLN A N 1
ATOM 825 C CA . GLN A 1 105 ? 1.14 -15.367 -8.219 1 94.12 105 GLN A CA 1
ATOM 826 C C . GLN A 1 105 ? -0.255 -14.758 -8.359 1 94.12 105 GLN A C 1
ATOM 828 O O . GLN A 1 105 ? -1.251 -15.484 -8.391 1 94.12 105 GLN A O 1
ATOM 833 N N . ARG A 1 106 ? -0.28 -13.406 -8.359 1 93.75 106 ARG A N 1
ATOM 834 C CA . ARG A 1 106 ? -1.551 -12.711 -8.531 1 93.75 106 ARG A CA 1
ATOM 835 C C . ARG A 1 106 ? -1.371 -11.445 -9.367 1 93.75 106 ARG A C 1
ATOM 837 O O . ARG A 1 106 ? -0.278 -10.875 -9.414 1 93.75 106 ARG A O 1
ATOM 844 N N . PHE A 1 107 ? -2.488 -11.117 -9.953 1 94.75 107 PHE A N 1
ATOM 845 C CA . PHE A 1 107 ? -2.629 -9.734 -10.398 1 94.75 107 PHE A CA 1
ATOM 846 C C . PHE A 1 107 ? -3.5 -8.938 -9.43 1 94.75 107 PHE A C 1
ATOM 848 O O . PHE A 1 107 ? -4.547 -9.422 -8.992 1 94.75 107 PHE A O 1
ATOM 855 N N . PHE A 1 108 ? -3.045 -7.801 -9.133 1 95.88 108 PHE A N 1
ATOM 856 C CA . PHE A 1 108 ? -3.85 -6.855 -8.367 1 95.88 108 PHE A CA 1
ATOM 857 C C . PHE A 1 108 ? -4.352 -5.723 -9.258 1 95.88 108 PHE A C 1
ATOM 859 O O . PHE A 1 108 ? -3.578 -5.137 -10.016 1 95.88 108 PHE A O 1
ATOM 866 N N . MET A 1 109 ? -5.594 -5.488 -9.141 1 96 109 MET A N 1
ATOM 867 C CA . MET A 1 109 ? -6.145 -4.285 -9.758 1 96 109 MET A CA 1
ATOM 868 C C . MET A 1 109 ? -6.48 -3.236 -8.711 1 96 109 MET A C 1
ATOM 870 O O . MET A 1 109 ? -7.227 -3.514 -7.766 1 96 109 MET A O 1
ATOM 874 N N . VAL A 1 110 ? -5.879 -2.098 -8.875 1 97.19 110 VAL A N 1
ATOM 875 C CA . VAL A 1 110 ? -6.098 -0.985 -7.957 1 97.19 110 VAL A CA 1
ATOM 876 C C . VAL A 1 110 ? -6.824 0.147 -8.68 1 97.19 110 VAL A C 1
ATOM 878 O O . VAL A 1 110 ? -6.344 0.653 -9.695 1 97.19 110 VAL A O 1
ATOM 881 N N . LYS A 1 111 ? -7.91 0.57 -8.148 1 96.69 111 LYS A N 1
ATOM 882 C CA . LYS A 1 111 ? -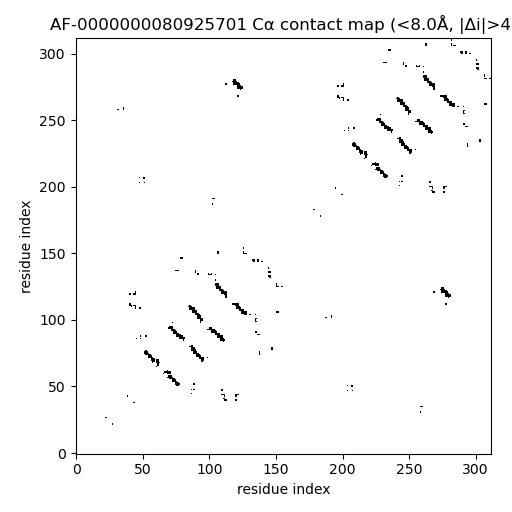8.688 1.634 -8.781 1 96.69 111 LYS A CA 1
ATOM 883 C C . LYS A 1 111 ? -9.547 2.369 -7.754 1 96.69 111 LYS A C 1
ATOM 885 O O . LYS A 1 111 ? -9.75 1.879 -6.641 1 96.69 111 LYS A O 1
ATOM 890 N N . PRO A 1 112 ? -10.023 3.605 -8.109 1 97.25 112 PRO A N 1
ATOM 891 C CA . PRO A 1 112 ? -10.977 4.281 -7.227 1 97.25 112 PRO A CA 1
ATOM 892 C C . PRO A 1 112 ? -12.273 3.492 -7.039 1 97.25 112 PRO A C 1
ATOM 894 O O . PRO A 1 112 ? -12.727 2.812 -7.965 1 97.25 112 PRO A O 1
ATOM 897 N N . CYS A 1 113 ? -12.836 3.631 -5.879 1 96.56 113 CYS A N 1
ATOM 898 C CA . CYS A 1 113 ? -14.18 3.104 -5.695 1 96.56 113 CYS A CA 1
ATOM 899 C C . CYS A 1 113 ? -15.18 3.828 -6.594 1 96.56 113 CYS A C 1
ATOM 901 O O . CYS A 1 113 ? -15 5.008 -6.906 1 96.56 113 CYS A O 1
ATOM 903 N N . PRO A 1 114 ? -16.219 3 -6.977 1 93.25 114 PRO A N 1
ATOM 904 C CA . PRO A 1 114 ? -17.312 3.697 -7.664 1 93.25 114 PRO A CA 1
ATOM 905 C C . PRO A 1 114 ? -17.875 4.855 -6.848 1 93.25 114 PRO A C 1
ATOM 907 O O . PRO A 1 114 ? -17.859 4.816 -5.613 1 93.25 114 PRO A O 1
ATOM 910 N N . LYS A 1 115 ? -18.422 5.84 -7.527 1 91.19 115 LYS A N 1
ATOM 911 C CA . LYS A 1 115 ? -18.891 7.078 -6.906 1 91.19 115 LYS A CA 1
ATOM 912 C C . LYS A 1 115 ? -19.953 6.797 -5.859 1 91.19 115 LYS A C 1
ATOM 914 O O . LYS A 1 115 ? -20.078 7.523 -4.871 1 91.19 115 LYS A O 1
ATOM 919 N N . GLU A 1 116 ? -20.672 5.738 -6.074 1 91.25 116 GLU A N 1
ATOM 920 C CA . GLU A 1 116 ? -21.812 5.441 -5.211 1 91.25 116 GLU A CA 1
ATOM 921 C C . GLU A 1 116 ? -21.359 4.832 -3.889 1 91.25 116 GLU A C 1
ATOM 923 O O . GLU A 1 116 ? -22.141 4.734 -2.943 1 91.25 116 GLU A O 1
ATOM 928 N N . LEU A 1 117 ? -20.156 4.477 -3.805 1 91.06 117 LEU A N 1
ATOM 929 C CA . LEU A 1 117 ? -19.656 3.846 -2.588 1 91.06 117 LEU A CA 1
ATOM 930 C C . LEU A 1 117 ? -18.906 4.855 -1.723 1 91.06 117 LEU A C 1
ATOM 932 O O . LEU A 1 117 ? -18.391 5.848 -2.234 1 91.06 117 LEU A O 1
ATOM 936 N N . LYS A 1 118 ? -18.828 4.625 -0.415 1 88.62 118 LYS A N 1
ATOM 937 C CA . LYS A 1 118 ? -18.25 5.559 0.542 1 88.62 118 LYS A CA 1
ATOM 938 C C . LYS A 1 118 ? -16.734 5.367 0.637 1 88.62 118 LYS A C 1
ATOM 940 O O . LYS A 1 118 ? -16.031 6.203 1.21 1 88.62 118 LYS A O 1
ATOM 945 N N . CYS A 1 119 ? -16.188 4.453 -0.078 1 95.19 119 CYS A N 1
ATOM 946 C CA . CYS A 1 119 ? -14.758 4.207 -0.002 1 95.19 119 CYS A CA 1
ATOM 947 C C . CYS A 1 119 ? -14.008 4.973 -1.087 1 95.19 119 CYS A C 1
ATOM 949 O O . CYS A 1 119 ? -14.625 5.504 -2.012 1 95.19 119 CYS A O 1
ATOM 951 N N . ASP A 1 120 ? -12.688 5.047 -0.932 1 96.94 120 ASP A N 1
ATOM 952 C CA . ASP A 1 120 ? -11.859 5.797 -1.877 1 96.94 120 ASP A CA 1
ATOM 953 C C . ASP A 1 120 ? -11.219 4.863 -2.904 1 96.94 120 ASP A C 1
ATOM 955 O O . ASP A 1 120 ? -11.203 5.164 -4.098 1 96.94 120 ASP A O 1
ATOM 959 N N . VAL A 1 121 ? -10.688 3.707 -2.426 1 98.19 121 VAL A N 1
ATOM 960 C CA . VAL A 1 121 ? -9.93 2.811 -3.295 1 98.19 121 VAL A CA 1
ATOM 961 C C . VAL A 1 121 ? -10.438 1.381 -3.131 1 98.19 121 VAL A C 1
ATOM 963 O O . VAL A 1 121 ? -10.742 0.948 -2.016 1 98.19 121 VAL A O 1
ATOM 966 N N . GLU A 1 122 ? -10.547 0.705 -4.195 1 97.94 122 GLU A N 1
ATOM 967 C CA . GLU A 1 122 ? -10.773 -0.736 -4.129 1 97.94 122 GLU A CA 1
ATOM 968 C C . GLU A 1 122 ? -9.641 -1.505 -4.801 1 97.94 122 GLU A C 1
ATOM 970 O O . GLU A 1 122 ? -9.047 -1.024 -5.77 1 97.94 122 GLU A O 1
ATOM 975 N N . LEU A 1 123 ? -9.32 -2.676 -4.254 1 97.88 123 LEU A N 1
ATOM 976 C CA . LEU A 1 123 ? -8.312 -3.584 -4.781 1 97.88 123 LEU A CA 1
ATOM 977 C C . LEU A 1 123 ? -8.883 -4.984 -4.98 1 97.88 123 LEU A C 1
ATOM 979 O O . LEU A 1 123 ? -9.555 -5.516 -4.09 1 97.88 123 LEU A O 1
ATOM 983 N N . SER A 1 124 ? -8.617 -5.531 -6.156 1 95.81 124 SER A N 1
ATOM 984 C CA . SER A 1 124 ? -9.023 -6.891 -6.492 1 95.81 124 SER A CA 1
ATOM 985 C C . SER A 1 124 ? -7.828 -7.758 -6.852 1 95.81 124 SER A C 1
ATOM 987 O O . SER A 1 124 ? -6.918 -7.309 -7.551 1 95.81 124 SER A O 1
ATOM 989 N N . ALA A 1 125 ? -7.859 -8.953 -6.348 1 94.56 125 ALA A N 1
ATOM 990 C CA . ALA A 1 125 ? -6.812 -9.922 -6.664 1 94.56 125 ALA A CA 1
ATOM 991 C C . ALA A 1 125 ? -7.328 -10.992 -7.625 1 94.56 125 ALA A C 1
ATOM 993 O O . ALA A 1 125 ? -8.406 -11.547 -7.422 1 94.56 125 ALA A O 1
ATOM 994 N N . TYR A 1 126 ? -6.535 -11.227 -8.625 1 92.06 126 TYR A N 1
ATOM 995 C CA . TYR A 1 126 ? -6.898 -12.227 -9.625 1 92.06 126 TYR A CA 1
ATOM 996 C C . TYR A 1 126 ? -5.844 -13.32 -9.711 1 92.06 126 TYR A C 1
ATOM 998 O O . TYR A 1 126 ? -4.641 -13.039 -9.734 1 92.06 126 TYR A O 1
ATOM 1006 N N . ALA A 1 127 ? -6.352 -14.508 -9.875 1 90 127 ALA A N 1
ATOM 1007 C CA . ALA A 1 127 ? -5.449 -15.641 -10.07 1 90 127 ALA A CA 1
ATOM 1008 C C . ALA A 1 127 ? -4.809 -15.602 -11.453 1 90 127 ALA A C 1
ATOM 1010 O O . ALA A 1 127 ? -5.418 -15.133 -12.414 1 90 127 ALA A O 1
ATOM 1011 N N . ILE A 1 128 ? -3.602 -16.047 -11.422 1 89.56 128 ILE A N 1
ATOM 1012 C CA . ILE A 1 128 ? -2.896 -16.219 -12.688 1 89.56 128 ILE A CA 1
ATOM 1013 C C . ILE A 1 128 ? -2.893 -17.703 -13.078 1 89.56 128 ILE A C 1
ATOM 1015 O O . ILE A 1 128 ? -2.35 -18.531 -12.352 1 89.56 128 ILE A O 1
ATOM 1019 N N . ARG A 1 129 ? -3.439 -17.969 -14.203 1 84.12 129 ARG A N 1
ATOM 1020 C CA . ARG A 1 129 ? -3.607 -19.359 -14.609 1 84.12 129 ARG A CA 1
ATOM 1021 C C . ARG A 1 129 ? -2.299 -19.938 -15.133 1 84.12 129 ARG A C 1
ATOM 1023 O O . ARG A 1 129 ? -1.93 -21.062 -14.789 1 84.12 129 ARG A O 1
ATOM 1030 N N . ASP A 1 130 ? -1.609 -19.172 -15.883 1 86.88 130 ASP A N 1
ATOM 1031 C CA . ASP A 1 130 ? -0.333 -19.641 -16.406 1 86.88 130 ASP A CA 1
ATOM 1032 C C . ASP A 1 130 ? 0.831 -19.141 -15.555 1 86.88 130 ASP A C 1
ATOM 1034 O O . ASP A 1 130 ? 1.562 -18.25 -15.961 1 86.88 130 ASP A O 1
ATOM 1038 N N . MET A 1 131 ? 1.076 -19.828 -14.492 1 89.81 131 MET A N 1
ATOM 1039 C CA . MET A 1 131 ? 2.08 -19.375 -13.531 1 89.81 131 MET A CA 1
ATOM 1040 C C . MET A 1 131 ? 3.479 -19.438 -14.141 1 89.81 131 MET A C 1
ATOM 1042 O O . MET A 1 131 ? 4.32 -18.578 -13.852 1 89.81 131 MET A O 1
ATOM 1046 N N . GLU A 1 132 ? 3.717 -20.422 -14.969 1 92.62 132 GLU A N 1
ATOM 1047 C CA . GLU A 1 132 ? 5.039 -20.562 -15.57 1 92.62 132 GLU A CA 1
ATOM 1048 C C . GLU A 1 132 ? 5.355 -19.406 -16.516 1 92.62 132 GLU A C 1
ATOM 1050 O O . GLU A 1 132 ? 6.5 -18.969 -16.594 1 92.62 132 GLU A O 1
ATOM 1055 N N . GLU A 1 133 ? 4.426 -18.969 -17.125 1 91.81 133 GLU A N 1
ATOM 1056 C CA . GLU A 1 133 ? 4.625 -17.875 -18.078 1 91.81 133 GLU A CA 1
ATOM 1057 C C . GLU A 1 133 ? 5.004 -16.578 -17.375 1 91.81 133 GLU A C 1
ATOM 1059 O O . GLU A 1 133 ? 5.793 -15.789 -17.891 1 91.81 133 GLU A O 1
ATOM 1064 N N . TYR A 1 134 ? 4.586 -16.375 -16.172 1 93.38 134 TYR A N 1
ATOM 1065 C CA . TYR A 1 134 ? 4.723 -15.078 -15.547 1 93.38 134 TYR A CA 1
ATOM 1066 C C . TYR A 1 134 ? 5.785 -15.109 -14.453 1 93.38 134 TYR A C 1
ATOM 1068 O O . TYR A 1 134 ? 6.141 -14.062 -13.898 1 93.38 134 TYR A O 1
ATOM 1076 N N . LYS A 1 135 ? 6.234 -16.25 -14.172 1 94.69 135 LYS A N 1
ATOM 1077 C CA . LYS A 1 135 ? 7.176 -16.375 -13.062 1 94.69 135 LYS A CA 1
ATOM 1078 C C . LYS A 1 135 ? 8.336 -15.398 -13.227 1 94.69 135 LYS A C 1
ATOM 1080 O O . LYS A 1 135 ? 8.844 -15.203 -14.336 1 94.69 135 LYS A O 1
ATOM 1085 N N . ASN A 1 136 ? 8.773 -14.734 -12.156 1 96.25 136 ASN A N 1
ATOM 1086 C CA . ASN A 1 136 ? 9.867 -13.781 -12.078 1 96.25 136 ASN A CA 1
ATOM 1087 C C . ASN A 1 136 ? 9.617 -12.57 -12.969 1 96.25 136 ASN A C 1
ATOM 1089 O O . ASN A 1 136 ? 10.555 -12 -13.539 1 96.25 136 ASN A O 1
ATOM 1093 N N . PHE A 1 137 ? 8.383 -12.227 -13.133 1 96.44 137 PHE A N 1
ATOM 1094 C CA . PHE A 1 137 ? 7.906 -11.141 -13.977 1 96.44 137 PHE A CA 1
ATOM 1095 C C . PHE A 1 137 ? 8.633 -9.836 -13.648 1 96.44 137 PHE A C 1
ATOM 1097 O O . PHE A 1 137 ? 9.133 -9.156 -14.547 1 96.44 137 PHE A O 1
ATOM 1104 N N . CYS A 1 138 ? 8.781 -9.57 -12.414 1 97.44 138 CYS A N 1
ATOM 1105 C CA . CYS A 1 138 ? 9.328 -8.289 -11.969 1 97.44 138 CYS A CA 1
ATOM 1106 C C . CYS A 1 138 ? 10.836 -8.234 -12.188 1 97.44 138 CYS A C 1
ATOM 1108 O O . CYS A 1 138 ? 11.422 -7.156 -12.219 1 97.44 138 CYS A O 1
ATOM 1110 N N . ASP A 1 139 ? 11.383 -9.344 -12.336 1 96.38 139 ASP A N 1
ATOM 1111 C CA . ASP A 1 139 ? 12.836 -9.414 -12.477 1 96.38 139 ASP A CA 1
ATOM 1112 C C . ASP A 1 139 ? 13.242 -9.422 -13.945 1 96.38 139 ASP A C 1
ATOM 1114 O O . ASP A 1 139 ? 14.438 -9.367 -14.266 1 96.38 139 ASP A O 1
ATOM 1118 N N . ARG A 1 140 ? 12.305 -9.438 -14.773 1 95.38 140 ARG A N 1
ATOM 1119 C CA . ARG A 1 140 ? 12.578 -9.477 -16.203 1 95.38 140 ARG A CA 1
ATOM 1120 C C . ARG A 1 140 ? 12.617 -8.062 -16.797 1 95.38 140 ARG A C 1
ATOM 1122 O O . ARG A 1 140 ? 11.914 -7.172 -16.328 1 95.38 140 ARG A O 1
ATOM 1129 N N . PRO A 1 141 ? 13.484 -7.977 -17.875 1 94.12 141 PRO A N 1
ATOM 1130 C CA . PRO A 1 141 ? 13.391 -6.715 -18.609 1 94.12 141 PRO A CA 1
ATOM 1131 C C . PRO A 1 141 ? 11.992 -6.465 -19.172 1 94.12 141 PRO A C 1
ATOM 1133 O O . PRO A 1 141 ? 11.281 -7.414 -19.531 1 94.12 141 PRO A O 1
ATOM 1136 N N . ARG A 1 142 ? 11.672 -5.156 -19.25 1 89.56 142 ARG A N 1
ATOM 1137 C CA . ARG A 1 142 ? 10.312 -4.77 -19.641 1 89.56 142 ARG A CA 1
ATOM 1138 C C . ARG A 1 142 ? 9.914 -5.406 -20.969 1 89.56 142 ARG A C 1
ATOM 1140 O O . ARG A 1 142 ? 8.766 -5.812 -21.141 1 89.56 142 ARG A O 1
ATOM 1147 N N . ASP A 1 143 ? 10.805 -5.527 -21.844 1 90.5 143 ASP A N 1
ATOM 1148 C CA . ASP A 1 143 ? 10.5 -6.035 -23.188 1 90.5 143 ASP A CA 1
ATOM 1149 C C . ASP A 1 143 ? 10.352 -7.555 -23.172 1 90.5 143 ASP A C 1
ATOM 1151 O O . ASP A 1 143 ? 9.906 -8.148 -24.156 1 90.5 143 ASP A O 1
ATOM 1155 N N . GLN A 1 144 ? 10.648 -8.211 -22.094 1 91.81 144 GLN A N 1
ATOM 1156 C CA . GLN A 1 144 ? 10.547 -9.664 -21.984 1 91.81 144 GLN A CA 1
ATOM 1157 C C . GLN A 1 144 ? 9.359 -10.062 -21.125 1 91.81 144 GLN A C 1
ATOM 1159 O O . GLN A 1 144 ? 9.148 -11.25 -20.859 1 91.81 144 GLN A O 1
ATOM 116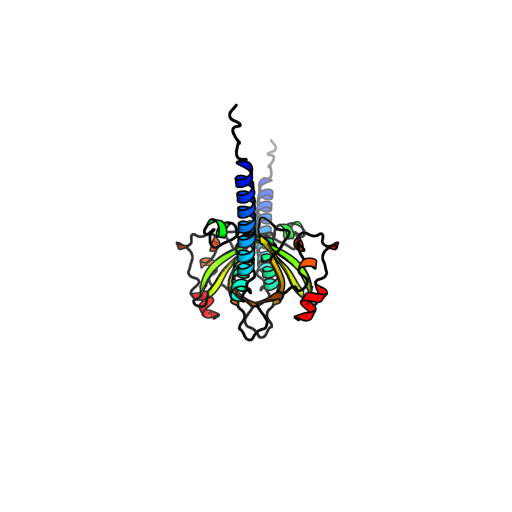4 N N . ARG A 1 145 ? 8.578 -9.102 -20.688 1 91.69 145 ARG A N 1
ATOM 1165 C CA . ARG A 1 145 ? 7.426 -9.375 -19.828 1 91.69 145 ARG A CA 1
ATOM 1166 C C . ARG A 1 145 ? 6.18 -9.672 -20.656 1 91.69 145 ARG A C 1
ATOM 1168 O O . ARG A 1 145 ? 5.891 -8.961 -21.625 1 91.69 145 ARG A O 1
ATOM 1175 N N . PRO A 1 146 ? 5.508 -10.789 -20.281 1 88.25 146 PRO A N 1
ATOM 1176 C CA . PRO A 1 146 ? 4.242 -11.047 -20.969 1 88.25 146 PRO A CA 1
ATOM 1177 C C . PRO A 1 146 ? 3.191 -9.969 -20.703 1 88.25 146 PRO A C 1
ATOM 1179 O O . PRO A 1 146 ? 3.191 -9.359 -19.641 1 88.25 146 PRO A O 1
ATOM 1182 N N . GLN A 1 147 ? 2.295 -9.656 -21.719 1 81.38 147 GLN A N 1
ATOM 1183 C CA . GLN A 1 147 ? 1.228 -8.68 -21.547 1 81.38 147 GLN A CA 1
ATOM 1184 C C . GLN A 1 147 ? 0.085 -9.258 -20.719 1 81.38 147 GLN A C 1
ATOM 1186 O O . GLN A 1 147 ? -0.319 -10.406 -20.922 1 81.38 147 GLN A O 1
ATOM 1191 N N . PRO A 1 148 ? -0.245 -8.539 -19.688 1 72.44 148 PRO A N 1
ATOM 1192 C CA . PRO A 1 148 ? -1.342 -9.047 -18.859 1 72.44 148 PRO A CA 1
ATOM 1193 C C . PRO A 1 148 ? -2.65 -9.18 -19.641 1 72.44 148 PRO A C 1
ATOM 1195 O O . PRO A 1 148 ? -3.719 -9.32 -19.031 1 72.44 148 PRO A O 1
ATOM 1198 N N . GLU A 1 149 ? -2.639 -9.195 -20.891 1 63.12 149 GLU A N 1
ATOM 1199 C CA . GLU A 1 149 ? -3.83 -9.195 -21.734 1 63.12 149 GLU A CA 1
ATOM 1200 C C . GLU A 1 149 ? -4.93 -10.07 -21.141 1 63.12 149 GLU A C 1
ATOM 1202 O O . GLU A 1 149 ? -6.082 -9.641 -21.031 1 63.12 149 GLU A O 1
ATOM 1207 N N . GLU A 1 150 ? -4.656 -11.297 -21.031 1 54.56 150 GLU A N 1
ATOM 1208 C CA . GLU A 1 150 ? -5.68 -12.312 -20.766 1 54.56 150 GLU A CA 1
ATOM 1209 C C . GLU A 1 150 ? -6.184 -12.234 -19.328 1 54.56 150 GLU A C 1
ATOM 1211 O O . GLU A 1 150 ? -7.305 -12.664 -19.047 1 54.56 150 GLU A O 1
ATOM 1216 N N . VAL A 1 151 ? -5.355 -11.836 -18.531 1 53.75 151 VAL A N 1
ATOM 1217 C CA . VAL A 1 151 ? -5.691 -12.047 -17.125 1 53.75 151 VAL A CA 1
ATOM 1218 C C . VAL A 1 151 ? -6.793 -11.078 -16.703 1 53.75 151 VAL A C 1
ATOM 1220 O O . VAL A 1 151 ? -7.762 -11.477 -16.047 1 53.75 151 VAL A O 1
ATOM 1223 N N . ILE A 1 152 ? -6.605 -9.789 -16.969 1 59.69 152 ILE A N 1
ATOM 1224 C CA . ILE A 1 152 ? -7.578 -8.828 -16.453 1 59.69 152 ILE A CA 1
ATOM 1225 C C . ILE A 1 152 ? -8.828 -8.844 -17.328 1 59.69 152 ILE A C 1
ATOM 1227 O O . ILE A 1 152 ? -9.93 -8.539 -16.859 1 59.69 152 ILE A O 1
ATOM 1231 N N . GLY A 1 153 ? -8.734 -9.117 -18.594 1 51.5 153 GLY A N 1
ATOM 1232 C CA . GLY A 1 153 ? -9.906 -9.227 -19.453 1 51.5 153 GLY A CA 1
ATOM 1233 C C . GLY A 1 153 ? -10.992 -10.109 -18.875 1 51.5 153 GLY A C 1
ATOM 1234 O O . GLY A 1 153 ? -12.172 -9.898 -19.141 1 51.5 153 GLY A O 1
ATOM 1235 N N . VAL A 1 154 ? -10.609 -11.156 -18.312 1 44.81 154 VAL A N 1
ATOM 1236 C CA . VAL A 1 154 ? -11.664 -12.055 -17.844 1 44.81 154 VAL A CA 1
ATOM 1237 C C . VAL A 1 154 ? -12.367 -11.445 -16.641 1 44.81 154 VAL A C 1
ATOM 1239 O O . VAL A 1 154 ? -13.57 -11.641 -16.453 1 44.81 154 VAL A O 1
ATOM 1242 N N . SER A 1 155 ? -11.625 -10.867 -15.719 1 41.38 155 SER A N 1
ATOM 1243 C CA . SER A 1 155 ? -12.328 -10.469 -14.5 1 41.38 155 SER A CA 1
ATOM 1244 C C . SER A 1 155 ? -13 -9.109 -14.68 1 41.38 155 SER A C 1
ATOM 1246 O O . SER A 1 155 ? -13.602 -8.586 -13.734 1 41.38 155 SER A O 1
ATOM 1248 N N . ILE A 1 156 ? -12.695 -8.289 -15.68 1 35.47 156 ILE A N 1
ATOM 1249 C CA . ILE A 1 156 ? -13.477 -7.074 -15.859 1 35.47 156 ILE A CA 1
ATOM 1250 C C . ILE A 1 156 ? -14.844 -7.426 -16.438 1 35.47 156 ILE A C 1
ATOM 1252 O O . ILE A 1 156 ? -14.945 -8.258 -17.344 1 35.47 156 ILE A O 1
ATOM 1256 N N . MET B 1 1 ? 46.562 -62.438 10.312 1 32.28 1 MET B N 1
ATOM 1257 C CA . MET B 1 1 ? 46.406 -61.438 9.281 1 32.28 1 MET B CA 1
ATOM 1258 C C . MET B 1 1 ? 44.938 -60.969 9.188 1 32.28 1 MET B C 1
ATOM 1260 O O . MET B 1 1 ? 44.125 -61.688 8.602 1 32.28 1 MET B O 1
ATOM 1264 N N . GLY B 1 2 ? 44.344 -60.438 10.266 1 37.59 2 GLY B N 1
ATOM 1265 C CA . GLY B 1 2 ? 42.969 -60.062 10.523 1 37.59 2 GLY B CA 1
ATOM 1266 C C . GLY B 1 2 ? 42.5 -58.906 9.648 1 37.59 2 GLY B C 1
ATOM 1267 O O . GLY B 1 2 ? 43.094 -57.844 9.648 1 37.59 2 GLY B O 1
ATOM 1268 N N . SER B 1 3 ? 42 -59.219 8.484 1 42.09 3 SER B N 1
ATOM 1269 C CA . SER B 1 3 ? 41.344 -58.281 7.566 1 42.09 3 SER B CA 1
ATOM 1270 C C . SER B 1 3 ? 40.25 -57.5 8.25 1 42.09 3 SER B C 1
ATOM 1272 O O . SER B 1 3 ? 39.281 -58.094 8.773 1 42.09 3 SER B O 1
ATOM 1274 N N . GLY B 1 4 ? 40.531 -56.438 8.961 1 38.66 4 GLY B N 1
ATOM 1275 C CA . GLY B 1 4 ? 39.625 -55.469 9.5 1 38.66 4 GLY B CA 1
ATOM 1276 C C . GLY B 1 4 ? 38.688 -54.875 8.453 1 38.66 4 GLY B C 1
ATOM 1277 O O . GLY B 1 4 ? 39.125 -54.344 7.441 1 38.66 4 GLY B O 1
ATOM 1278 N N . SER B 1 5 ? 37.562 -55.531 8.227 1 44.66 5 SER B N 1
ATOM 1279 C CA . SER B 1 5 ? 36.469 -55 7.41 1 44.66 5 SER B CA 1
ATOM 1280 C C . SER B 1 5 ? 36.062 -53.625 7.887 1 44.66 5 SER B C 1
ATOM 1282 O O . SER B 1 5 ? 35.594 -53.438 9.023 1 44.66 5 SER B O 1
ATOM 1284 N N . GLY B 1 6 ? 36.812 -52.594 7.598 1 39.03 6 GLY B N 1
ATOM 1285 C CA . GLY B 1 6 ? 36.344 -51.219 7.773 1 39.03 6 GLY B CA 1
ATOM 1286 C C . GLY B 1 6 ? 35 -50.969 7.145 1 39.03 6 GLY B C 1
ATOM 1287 O O . GLY B 1 6 ? 34.844 -51.094 5.926 1 39.03 6 GLY B O 1
ATOM 1288 N N . SER B 1 7 ? 33.906 -51.375 7.828 1 46.81 7 SER B N 1
ATOM 1289 C CA . SER B 1 7 ? 32.531 -51 7.508 1 46.81 7 SER B CA 1
ATOM 1290 C C . SER B 1 7 ? 32.438 -49.531 7.105 1 46.81 7 SER B C 1
ATOM 1292 O O . SER B 1 7 ? 33 -48.656 7.75 1 46.81 7 SER B O 1
ATOM 1294 N N . ASP B 1 8 ? 32.219 -49.281 5.832 1 43.91 8 ASP B N 1
ATOM 1295 C CA . ASP B 1 8 ? 32 -48.031 5.121 1 43.91 8 ASP B CA 1
ATOM 1296 C C . ASP B 1 8 ? 30.969 -47.156 5.832 1 43.91 8 ASP B C 1
ATOM 1298 O O . ASP B 1 8 ? 29.797 -47.531 5.879 1 43.91 8 ASP B O 1
ATOM 1302 N N . SER B 1 9 ? 31.297 -46.562 6.953 1 55.41 9 SER B N 1
ATOM 1303 C CA . SER B 1 9 ? 30.609 -45.469 7.625 1 55.41 9 SER B CA 1
ATOM 1304 C C . SER B 1 9 ? 30.141 -44.406 6.625 1 55.41 9 SER B C 1
ATOM 1306 O O . SER B 1 9 ? 29.422 -43.5 6.988 1 55.41 9 SER B O 1
ATOM 1308 N N . ASN B 1 10 ? 30.625 -44.531 5.375 1 56.12 10 ASN B N 1
ATOM 1309 C CA . ASN B 1 10 ? 30.25 -43.469 4.441 1 56.12 10 ASN B CA 1
ATOM 1310 C C . ASN B 1 10 ? 28.828 -43.656 3.934 1 56.12 10 ASN B C 1
ATOM 1312 O O . ASN B 1 10 ? 28.25 -42.75 3.355 1 56.12 10 ASN B O 1
ATOM 1316 N N . GLY B 1 11 ? 28.266 -44.938 4.027 1 56.06 11 GLY B N 1
ATOM 1317 C CA . GLY B 1 11 ? 26.906 -45.125 3.547 1 56.06 11 GLY B CA 1
ATOM 1318 C C . GLY B 1 11 ? 25.859 -44.5 4.426 1 56.06 11 GLY B C 1
ATOM 1319 O O . GLY B 1 11 ? 24.844 -44 3.926 1 56.06 11 GLY B O 1
ATOM 1320 N N . TRP B 1 12 ? 26.094 -44.5 5.703 1 59.44 12 TRP B N 1
ATOM 1321 C CA . TRP B 1 12 ? 25.141 -43.969 6.656 1 59.44 12 TRP B CA 1
ATOM 1322 C C . TRP B 1 12 ? 25.109 -42.438 6.562 1 59.44 12 TRP B C 1
ATOM 1324 O O . TRP B 1 12 ? 24.047 -41.812 6.668 1 59.44 12 TRP B O 1
ATOM 1334 N N . ASN B 1 13 ? 26.203 -41.812 6.297 1 55.31 13 ASN B N 1
ATOM 1335 C CA . ASN B 1 13 ? 26.219 -40.344 6.195 1 55.31 13 ASN B CA 1
ATOM 1336 C C . ASN B 1 13 ? 25.5 -39.875 4.934 1 55.31 13 ASN B C 1
ATOM 1338 O O . ASN B 1 13 ? 24.797 -38.875 4.957 1 55.31 13 ASN B O 1
ATOM 1342 N N . ARG B 1 14 ? 25.547 -40.656 3.787 1 61.81 14 ARG B N 1
ATOM 1343 C CA . ARG B 1 14 ? 24.828 -40.312 2.57 1 61.81 14 ARG B CA 1
ATOM 1344 C C . ARG B 1 14 ? 23.328 -40.5 2.73 1 61.81 14 ARG B C 1
ATOM 1346 O O . ARG B 1 14 ? 22.531 -39.719 2.24 1 61.81 14 ARG B O 1
ATOM 1353 N N . ALA B 1 15 ? 22.969 -41.625 3.359 1 62.06 15 ALA B N 1
ATOM 1354 C CA . ALA B 1 15 ? 21.547 -41.875 3.568 1 62.06 15 ALA B CA 1
ATOM 1355 C C . ALA B 1 15 ? 20.938 -40.812 4.465 1 62.06 15 ALA B C 1
ATOM 1357 O O . ALA B 1 15 ? 19.797 -40.375 4.25 1 62.06 15 ALA B O 1
ATOM 1358 N N . ARG B 1 16 ? 21.672 -40.312 5.461 1 57.84 16 ARG B N 1
ATOM 1359 C CA . ARG B 1 16 ? 21.203 -39.25 6.332 1 57.84 16 ARG B CA 1
ATOM 1360 C C . ARG B 1 16 ? 21.078 -37.938 5.566 1 57.84 16 ARG B C 1
ATOM 1362 O O . ARG B 1 16 ? 20.109 -37.188 5.766 1 57.84 16 ARG B O 1
ATOM 1369 N N . GLY B 1 17 ? 21.984 -37.688 4.738 1 55.91 17 GLY B N 1
ATOM 1370 C CA . GLY B 1 17 ? 21.906 -36.5 3.9 1 55.91 17 GLY B CA 1
ATOM 1371 C C . GLY B 1 17 ? 20.719 -36.531 2.967 1 55.91 17 GLY B C 1
ATOM 1372 O O . GLY B 1 17 ? 20.062 -35.5 2.773 1 55.91 17 GLY B O 1
ATOM 1373 N N . LEU B 1 18 ? 20.484 -37.781 2.408 1 60.22 18 LEU B N 1
ATOM 1374 C CA . LEU B 1 18 ? 19.344 -37.938 1.521 1 60.22 18 LEU B CA 1
ATOM 1375 C C . LEU B 1 18 ? 18.031 -37.781 2.293 1 60.22 18 LEU B C 1
ATOM 1377 O O . LEU B 1 18 ? 17.078 -37.188 1.79 1 60.22 18 LEU B O 1
ATOM 1381 N N . ALA B 1 19 ? 17.953 -38.344 3.439 1 58.56 19 ALA B N 1
ATOM 1382 C CA . ALA B 1 19 ? 16.766 -38.25 4.281 1 58.56 19 ALA B CA 1
ATOM 1383 C C . ALA B 1 19 ? 16.5 -36.812 4.691 1 58.56 19 ALA B C 1
ATOM 1385 O O . ALA B 1 19 ? 15.352 -36.344 4.688 1 58.56 19 ALA B O 1
ATOM 1386 N N . VAL B 1 20 ? 17.547 -36.094 4.98 1 52.59 20 VAL B N 1
ATOM 1387 C CA . VAL B 1 20 ? 17.391 -34.688 5.387 1 52.59 20 VAL B CA 1
ATOM 1388 C C . VAL B 1 20 ? 16.906 -33.844 4.203 1 52.59 20 VAL B C 1
ATOM 1390 O O . VAL B 1 20 ? 16.016 -33 4.355 1 52.59 20 VAL B O 1
ATOM 1393 N N . LYS B 1 21 ? 17.438 -34.156 3.049 1 58.62 21 LYS B N 1
ATOM 1394 C CA . LYS B 1 21 ? 16.984 -33.438 1.86 1 58.62 21 LYS B CA 1
ATOM 1395 C C . LYS B 1 21 ? 15.523 -33.781 1.546 1 58.62 21 LYS B C 1
ATOM 1397 O O . LYS B 1 21 ? 14.734 -32.906 1.206 1 58.62 21 LYS B O 1
ATOM 1402 N N . THR B 1 22 ? 15.156 -35 1.723 1 56.5 22 THR B N 1
ATOM 1403 C CA . THR B 1 22 ? 13.773 -35.438 1.484 1 56.5 22 THR B CA 1
ATOM 1404 C C . THR B 1 22 ? 12.836 -34.781 2.504 1 56.5 22 THR B C 1
ATOM 1406 O O . THR B 1 22 ? 11.742 -34.344 2.152 1 56.5 22 THR B O 1
ATOM 1409 N N . LEU B 1 23 ? 13.211 -34.719 3.691 1 51.56 23 LEU B N 1
ATOM 1410 C CA . LEU B 1 23 ? 12.398 -34.094 4.727 1 51.56 23 LEU B CA 1
ATOM 1411 C C . LEU B 1 23 ? 12.25 -32.594 4.469 1 51.56 23 LEU B C 1
ATOM 1413 O O . LEU B 1 23 ? 11.164 -32.031 4.645 1 51.56 23 LEU B O 1
ATOM 1417 N N . LEU B 1 24 ? 13.344 -32.062 4.07 1 53.56 24 LEU B N 1
ATOM 1418 C CA . LEU B 1 24 ? 13.297 -30.656 3.74 1 53.56 24 LEU B CA 1
ATOM 1419 C C . LEU B 1 24 ? 12.367 -30.406 2.553 1 53.56 24 LEU B C 1
ATOM 1421 O O . LEU B 1 24 ? 11.609 -29.422 2.547 1 53.56 24 LEU B O 1
ATOM 1425 N N . LEU B 1 25 ? 12.469 -31.406 1.694 1 52.22 25 LEU B N 1
ATOM 1426 C CA . LEU B 1 25 ? 11.609 -31.281 0.523 1 52.22 25 LEU B CA 1
ATOM 1427 C C . LEU B 1 25 ? 10.141 -31.469 0.901 1 52.22 25 LEU B C 1
ATOM 1429 O O . LEU B 1 25 ? 9.273 -30.734 0.43 1 52.22 25 LEU B O 1
ATOM 1433 N N . ILE B 1 26 ? 9.922 -32.438 1.683 1 54.25 26 ILE B N 1
ATOM 1434 C CA . ILE B 1 26 ? 8.555 -32.719 2.092 1 54.25 26 ILE B CA 1
ATOM 1435 C C . ILE B 1 26 ? 8.031 -31.578 2.965 1 54.25 26 ILE B C 1
ATOM 1437 O O . ILE B 1 26 ? 6.891 -31.141 2.799 1 54.25 26 ILE B O 1
ATOM 1441 N N . GLY B 1 27 ? 8.812 -31.203 3.848 1 55.81 27 GLY B N 1
ATOM 1442 C CA . GLY B 1 27 ? 8.43 -30.078 4.688 1 55.81 27 GLY B CA 1
ATOM 1443 C C . GLY B 1 27 ? 8.18 -28.812 3.9 1 55.81 27 GLY B C 1
ATOM 1444 O O . GLY B 1 27 ? 7.227 -28.078 4.184 1 55.81 27 GLY B O 1
ATOM 1445 N N . GLY B 1 28 ? 8.992 -28.703 2.994 1 59.22 28 GLY B N 1
ATOM 1446 C CA . GLY B 1 28 ? 8.797 -27.578 2.096 1 59.22 28 GLY B CA 1
ATOM 1447 C C . GLY B 1 28 ? 7.504 -27.672 1.307 1 59.22 28 GLY B C 1
ATOM 1448 O O . GLY B 1 28 ? 6.781 -26.672 1.184 1 59.22 28 GLY B O 1
ATOM 1449 N N . ALA B 1 29 ? 7.27 -28.953 0.852 1 61.16 29 ALA B N 1
ATOM 1450 C CA . ALA B 1 29 ? 6.035 -29.141 0.09 1 61.16 29 ALA B CA 1
ATOM 1451 C C . ALA B 1 29 ? 4.809 -28.938 0.973 1 61.16 29 ALA B C 1
ATOM 1453 O O . ALA B 1 29 ? 3.822 -28.344 0.545 1 61.16 29 ALA B O 1
ATOM 1454 N N . LEU B 1 30 ? 4.812 -29.438 2.242 1 61.94 30 LEU B N 1
ATOM 1455 C CA . LEU B 1 30 ? 3.693 -29.266 3.162 1 61.94 30 LEU B CA 1
ATOM 1456 C C . LEU B 1 30 ? 3.496 -27.781 3.502 1 61.94 30 LEU B C 1
ATOM 1458 O O . LEU B 1 30 ? 2.361 -27.312 3.611 1 61.94 30 LEU B O 1
ATOM 1462 N N . LEU B 1 31 ? 4.645 -27.188 3.611 1 65.25 31 LEU B N 1
ATOM 1463 C CA . LEU B 1 31 ? 4.602 -25.766 3.914 1 65.25 31 LEU B CA 1
ATOM 1464 C C . LEU B 1 31 ? 3.994 -24.984 2.756 1 65.25 31 LEU B C 1
ATOM 1466 O O . LEU B 1 31 ? 3.146 -24.109 2.963 1 65.25 31 LEU B O 1
ATOM 1470 N N . VAL B 1 32 ? 4.438 -25.391 1.654 1 63.09 32 VAL B N 1
ATOM 1471 C CA . VAL B 1 32 ? 3.92 -24.734 0.463 1 63.09 32 VAL B CA 1
ATOM 1472 C C . VAL B 1 32 ? 2.414 -24.969 0.358 1 63.09 32 VAL B C 1
ATOM 1474 O O . VAL B 1 32 ? 1.665 -24.047 -0.006 1 63.09 32 VAL B O 1
ATOM 1477 N N . LYS B 1 33 ? 1.965 -26.109 0.647 1 65.19 33 LYS B N 1
ATOM 1478 C CA . LYS B 1 33 ? 0.539 -26.422 0.621 1 65.19 33 LYS B CA 1
ATOM 1479 C C . LYS B 1 33 ? -0.238 -25.516 1.573 1 65.19 33 LYS B C 1
ATOM 1481 O O . LYS B 1 33 ? -1.312 -25.016 1.229 1 65.19 33 LYS B O 1
ATOM 1486 N N . ARG B 1 34 ? 0.32 -25.391 2.713 1 64 34 ARG B N 1
ATOM 1487 C CA . ARG B 1 34 ? -0.33 -24.531 3.699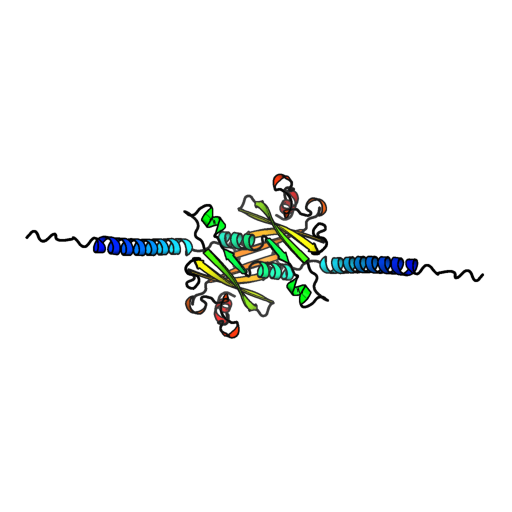 1 64 34 ARG B CA 1
ATOM 1488 C C . ARG B 1 34 ? -0.361 -23.078 3.229 1 64 34 ARG B C 1
ATOM 1490 O O . ARG B 1 34 ? -1.366 -22.391 3.398 1 64 34 ARG B O 1
ATOM 1497 N N . LEU B 1 35 ? 0.763 -22.766 2.627 1 62.97 35 LEU B N 1
ATOM 1498 C CA . LEU B 1 35 ? 0.899 -21.375 2.205 1 62.97 35 LEU B CA 1
ATOM 1499 C C . LEU B 1 35 ? 0.09 -21.109 0.939 1 62.97 35 LEU B C 1
ATOM 1501 O O . LEU B 1 35 ? -0.36 -19.984 0.71 1 62.97 35 LEU B O 1
ATOM 1505 N N . ARG B 1 36 ? -0.002 -22.219 0.243 1 59.03 36 ARG B N 1
ATOM 1506 C CA . ARG B 1 36 ? -0.762 -22.062 -0.995 1 59.03 36 ARG B CA 1
ATOM 1507 C C . ARG B 1 36 ? -2.258 -21.969 -0.711 1 59.03 36 ARG B C 1
ATOM 1509 O O . ARG B 1 36 ? -3.051 -21.703 -1.616 1 59.03 36 ARG B O 1
ATOM 1516 N N . LYS B 1 37 ? -2.496 -22.312 0.583 1 61.72 37 LYS B N 1
ATOM 1517 C CA . LYS B 1 37 ? -3.918 -22.203 0.9 1 61.72 37 LYS B CA 1
ATOM 1518 C C . LYS B 1 37 ? -4.469 -20.828 0.52 1 61.72 37 LYS B C 1
ATOM 1520 O O . LYS B 1 37 ? -3.725 -19.844 0.48 1 61.72 37 LYS B O 1
ATOM 1525 N N . SER B 1 38 ? -5.77 -20.734 0.105 1 66.31 38 SER B N 1
ATOM 1526 C CA . SER B 1 38 ? -6.508 -19.641 -0.503 1 66.31 38 SER B CA 1
ATOM 1527 C C . SER B 1 38 ? -6.453 -18.391 0.366 1 66.31 38 SER B C 1
ATOM 1529 O O . SER B 1 38 ? -6.742 -18.438 1.563 1 66.31 38 SER B O 1
ATOM 1531 N N . THR B 1 39 ? -5.719 -17.422 -0.15 1 80.25 39 THR B N 1
ATOM 1532 C CA . THR B 1 39 ? -5.723 -16.141 0.522 1 80.25 39 THR B CA 1
ATOM 1533 C C . THR B 1 39 ? -7.145 -15.578 0.617 1 80.25 39 THR B C 1
ATOM 1535 O O . THR B 1 39 ? -7.945 -15.758 -0.302 1 80.25 39 THR B O 1
ATOM 1538 N N . THR B 1 40 ? -7.453 -15.141 1.858 1 88.75 40 THR B N 1
ATOM 1539 C CA . THR B 1 40 ? -8.75 -14.523 2.123 1 88.75 40 THR B CA 1
ATOM 1540 C C . THR B 1 40 ? -8.695 -13.023 1.869 1 88.75 40 THR B C 1
ATOM 1542 O O . THR B 1 40 ? -7.617 -12.461 1.661 1 88.75 40 THR B O 1
ATOM 1545 N N . ARG B 1 41 ? -9.906 -12.461 1.88 1 93.94 41 ARG B N 1
ATOM 1546 C CA . ARG B 1 41 ? -9.977 -11.008 1.757 1 93.94 41 ARG B CA 1
ATOM 1547 C C . ARG B 1 41 ? -9.266 -10.328 2.92 1 93.94 41 ARG B C 1
ATOM 1549 O O . ARG B 1 41 ? -8.672 -9.258 2.752 1 93.94 41 ARG B O 1
ATOM 1556 N N . TRP B 1 42 ? -9.289 -11 4.094 1 93.62 42 TRP B N 1
ATOM 1557 C CA . TRP B 1 42 ? -8.602 -10.438 5.25 1 93.62 42 TRP B CA 1
ATOM 1558 C C . TRP B 1 42 ? -7.09 -10.492 5.059 1 93.62 42 TRP B C 1
ATOM 1560 O O . TRP B 1 42 ? -6.379 -9.57 5.461 1 93.62 42 TRP B O 1
ATOM 1570 N N . ASP B 1 43 ? -6.609 -11.508 4.477 1 91.19 43 ASP B N 1
ATOM 1571 C CA . ASP B 1 43 ? -5.18 -11.578 4.18 1 91.19 43 ASP B CA 1
ATOM 1572 C C . ASP B 1 43 ? -4.758 -10.453 3.242 1 91.19 43 ASP B C 1
ATOM 1574 O O . ASP B 1 43 ? -3.707 -9.836 3.438 1 91.19 43 ASP B O 1
ATOM 1578 N N . HIS B 1 44 ? -5.609 -10.203 2.262 1 95 44 HIS B N 1
ATOM 1579 C CA . HIS B 1 44 ? -5.305 -9.133 1.324 1 95 44 HIS B CA 1
ATOM 1580 C C . HIS B 1 44 ? -5.332 -7.77 2.018 1 95 44 HIS B C 1
ATOM 1582 O O . HIS B 1 44 ? -4.465 -6.93 1.772 1 95 44 HIS B O 1
ATOM 1588 N N . ALA B 1 45 ? -6.27 -7.613 2.885 1 97 45 ALA B N 1
ATOM 1589 C CA . ALA B 1 45 ? -6.352 -6.352 3.621 1 97 45 ALA B CA 1
ATOM 1590 C C . ALA B 1 45 ? -5.121 -6.148 4.496 1 97 45 ALA B C 1
ATOM 1592 O O . ALA B 1 45 ? -4.582 -5.039 4.57 1 97 45 ALA B O 1
ATOM 1593 N N . HIS B 1 46 ? -4.672 -7.156 5.117 1 93.12 46 HIS B N 1
ATOM 1594 C CA . HIS B 1 46 ? -3.469 -7.078 5.938 1 93.12 46 HIS B CA 1
ATOM 1595 C C . HIS B 1 46 ? -2.242 -6.758 5.09 1 93.12 46 HIS B C 1
ATOM 1597 O O . HIS B 1 46 ? -1.405 -5.941 5.484 1 93.12 46 HIS B O 1
ATOM 1603 N N . PHE B 1 47 ? -2.182 -7.367 3.986 1 92.88 47 PHE B N 1
ATOM 1604 C CA . PHE B 1 47 ? -1.073 -7.109 3.072 1 92.88 47 PHE B CA 1
ATOM 1605 C C . PHE B 1 47 ? -1.045 -5.641 2.658 1 92.88 47 PHE B C 1
ATOM 1607 O O . PHE B 1 47 ? 0.01 -5.004 2.686 1 92.88 47 PHE B O 1
ATOM 1614 N N . VAL B 1 48 ? -2.215 -5.133 2.273 1 97.12 48 VAL B N 1
ATOM 1615 C CA . VAL B 1 48 ? -2.312 -3.742 1.845 1 97.12 48 VAL B CA 1
ATOM 1616 C C . VAL B 1 48 ? -1.899 -2.818 2.988 1 97.12 48 VAL B C 1
ATOM 1618 O O . VAL B 1 48 ? -1.105 -1.895 2.793 1 97.12 48 VAL B O 1
ATOM 1621 N N . SER B 1 49 ? -2.396 -3.107 4.195 1 96.94 49 SER B N 1
ATOM 1622 C CA . SER B 1 49 ? -2.064 -2.279 5.352 1 96.94 49 SER B CA 1
ATOM 1623 C C . SER B 1 49 ? -0.561 -2.266 5.605 1 96.94 49 SER B C 1
ATOM 1625 O O . SER B 1 49 ? 0.023 -1.206 5.848 1 96.94 49 SER B O 1
ATOM 1627 N N . LYS B 1 50 ? 0.052 -3.377 5.5 1 93.75 50 LYS B N 1
ATOM 1628 C CA . LYS B 1 50 ? 1.492 -3.479 5.719 1 93.75 50 LYS B CA 1
ATOM 1629 C C . LYS B 1 50 ? 2.268 -2.744 4.629 1 93.75 50 LYS B C 1
ATOM 1631 O O . LYS B 1 50 ? 3.258 -2.066 4.914 1 93.75 50 LYS B O 1
ATOM 1636 N N . ALA B 1 51 ? 1.81 -2.869 3.457 1 95.44 51 ALA B N 1
ATOM 1637 C CA . ALA B 1 51 ? 2.488 -2.234 2.332 1 95.44 51 ALA B CA 1
ATOM 1638 C C . ALA B 1 51 ? 2.43 -0.713 2.441 1 95.44 51 ALA B C 1
ATOM 1640 O O . ALA B 1 51 ? 3.367 -0.019 2.041 1 95.44 51 ALA B O 1
ATOM 1641 N N . LEU B 1 52 ? 1.356 -0.234 2.982 1 97.31 52 LEU B N 1
ATOM 1642 C CA . LEU B 1 52 ? 1.162 1.207 3.105 1 97.31 52 LEU B CA 1
ATOM 1643 C C . LEU B 1 52 ? 2.047 1.783 4.207 1 97.31 52 LEU B C 1
ATOM 1645 O O . LEU B 1 52 ? 2.328 2.982 4.219 1 97.31 52 LEU B O 1
ATOM 1649 N N . THR B 1 53 ? 2.393 0.945 5.109 1 96.69 53 THR B N 1
ATOM 1650 C CA . THR B 1 53 ? 3.123 1.401 6.289 1 96.69 53 THR B CA 1
ATOM 1651 C C . THR B 1 53 ? 4.594 1.635 5.957 1 96.69 53 THR B C 1
ATOM 1653 O O . THR B 1 53 ? 5.238 0.788 5.332 1 96.69 53 THR B O 1
ATOM 1656 N N . GLY B 1 54 ? 5.082 2.805 6.387 1 95.31 54 GLY B N 1
ATOM 1657 C CA . GLY B 1 54 ? 6.484 3.123 6.188 1 95.31 54 GLY B CA 1
ATOM 1658 C C . GLY B 1 54 ? 6.711 4.535 5.684 1 95.31 54 GLY B C 1
ATOM 1659 O O . GLY B 1 54 ? 5.781 5.344 5.648 1 95.31 54 GLY B O 1
ATOM 1660 N N . GLN B 1 55 ? 7.977 4.781 5.422 1 94.12 55 GLN B N 1
ATOM 1661 C CA . GLN B 1 55 ? 8.391 6.102 4.957 1 94.12 55 GLN B CA 1
ATOM 1662 C C . GLN B 1 55 ? 8.734 6.078 3.473 1 94.12 55 GLN B C 1
ATOM 1664 O O . GLN B 1 55 ? 9.406 5.16 3 1 94.12 55 GLN B O 1
ATOM 1669 N N . LYS B 1 56 ? 8.117 7.012 2.793 1 90.5 56 LYS B N 1
ATOM 1670 C CA . LYS B 1 56 ? 8.438 7.207 1.383 1 90.5 56 LYS B CA 1
ATOM 1671 C C . LYS B 1 56 ? 8.812 8.656 1.099 1 90.5 56 LYS B C 1
ATOM 1673 O O . LYS B 1 56 ? 8.445 9.562 1.858 1 90.5 56 LYS B O 1
ATOM 1678 N N . TYR B 1 57 ? 9.578 8.789 0.042 1 87.44 57 TYR B N 1
ATOM 1679 C CA . TYR B 1 57 ? 9.961 10.125 -0.411 1 87.44 57 TYR B CA 1
ATOM 1680 C C . TYR B 1 57 ? 9.664 10.297 -1.895 1 87.44 57 TYR B C 1
ATOM 1682 O O . TYR B 1 57 ? 9.742 9.344 -2.67 1 87.44 57 TYR B O 1
ATOM 1690 N N . SER B 1 58 ? 9.266 11.477 -2.201 1 86.31 58 SER B N 1
ATOM 1691 C CA . SER B 1 58 ? 9.07 11.781 -3.617 1 86.31 58 SER B CA 1
ATOM 1692 C C . SER B 1 58 ? 10.32 12.414 -4.223 1 86.31 58 SER B C 1
ATOM 1694 O O . SER B 1 58 ? 10.227 13.203 -5.164 1 86.31 58 SER B O 1
ATOM 1696 N N . LYS B 1 59 ? 11.422 12.164 -3.643 1 81.19 59 LYS B N 1
ATOM 1697 C CA . LYS B 1 59 ? 12.695 12.758 -4.059 1 81.19 59 LYS B CA 1
ATOM 1698 C C . LYS B 1 59 ? 12.969 12.484 -5.535 1 81.19 59 LYS B C 1
ATOM 1700 O O . LYS B 1 59 ? 13.344 13.391 -6.277 1 81.19 59 LYS B O 1
ATOM 1705 N N . ASP B 1 60 ? 12.805 11.227 -5.891 1 79.25 60 ASP B N 1
ATOM 1706 C CA . ASP B 1 60 ? 13.117 10.844 -7.262 1 79.25 60 ASP B CA 1
ATOM 1707 C C . ASP B 1 60 ? 12.258 11.609 -8.258 1 79.25 60 ASP B C 1
ATOM 1709 O O . ASP B 1 60 ? 12.758 12.086 -9.281 1 79.25 60 ASP B O 1
ATOM 1713 N N . GLN B 1 61 ? 11.016 11.641 -7.922 1 76.25 61 GLN B N 1
ATOM 1714 C CA . GLN B 1 61 ? 10.125 12.406 -8.789 1 76.25 61 GLN B CA 1
ATOM 1715 C C . GLN B 1 61 ? 10.531 13.883 -8.828 1 76.25 61 GLN B C 1
ATOM 1717 O O . GLN B 1 61 ? 10.547 14.492 -9.898 1 76.25 61 GLN B O 1
ATOM 1722 N N . ALA B 1 62 ? 10.891 14.406 -7.699 1 78.81 62 ALA B N 1
ATOM 1723 C CA . ALA B 1 62 ? 11.273 15.812 -7.59 1 78.81 62 ALA B CA 1
ATOM 1724 C C . ALA B 1 62 ? 12.578 16.094 -8.328 1 78.81 62 ALA B C 1
ATOM 1726 O O . ALA B 1 62 ? 12.758 17.156 -8.914 1 78.81 62 ALA B O 1
ATOM 1727 N N . SER B 1 63 ? 13.422 15.117 -8.328 1 82.5 63 SER B N 1
ATOM 1728 C CA . SER B 1 63 ? 14.695 15.273 -9.016 1 82.5 63 SER B CA 1
ATOM 1729 C C . SER B 1 63 ? 14.508 15.266 -10.531 1 82.5 63 SER B C 1
ATOM 1731 O O . SER B 1 63 ? 15.188 16 -11.25 1 82.5 63 SER B O 1
ATOM 1733 N N . ARG B 1 64 ? 13.586 14.539 -10.93 1 81.5 64 ARG B N 1
ATOM 1734 C CA . ARG B 1 64 ? 13.344 14.406 -12.367 1 81.5 64 ARG B CA 1
ATOM 1735 C C . ARG B 1 64 ? 12.539 15.594 -12.891 1 81.5 64 ARG B C 1
ATOM 1737 O O . ARG B 1 64 ? 12.703 16 -14.047 1 81.5 64 ARG B O 1
ATOM 1744 N N . ASP B 1 65 ? 11.703 16.094 -12.102 1 79.69 65 ASP B N 1
ATOM 1745 C CA . ASP B 1 65 ? 10.859 17.219 -12.484 1 79.69 65 ASP B CA 1
ATOM 1746 C C . ASP B 1 65 ? 10.688 18.188 -11.32 1 79.69 65 ASP B C 1
ATOM 1748 O O . ASP B 1 65 ? 9.602 18.281 -10.734 1 79.69 65 ASP B O 1
ATOM 1752 N N . PRO B 1 66 ? 11.75 19 -11.023 1 76.25 66 PRO B N 1
ATOM 1753 C CA . PRO B 1 66 ? 11.766 19.844 -9.828 1 76.25 66 PRO B CA 1
ATOM 1754 C C . PRO B 1 66 ? 10.758 21 -9.922 1 76.25 66 PRO B C 1
ATOM 1756 O O . PRO B 1 66 ? 10.406 21.594 -8.898 1 76.25 66 PRO B O 1
ATOM 1759 N N . ASP B 1 67 ? 10.328 21.188 -11.078 1 71.62 67 ASP B N 1
ATOM 1760 C CA . ASP B 1 67 ? 9.398 22.297 -11.242 1 71.62 67 ASP B CA 1
ATOM 1761 C C . ASP B 1 67 ? 7.988 21.906 -10.82 1 71.62 67 ASP B C 1
ATOM 1763 O O . ASP B 1 67 ? 7.152 22.766 -10.539 1 71.62 67 ASP B O 1
ATOM 1767 N N . ASN B 1 68 ? 7.832 20.594 -10.797 1 69.81 68 ASN B N 1
ATOM 1768 C CA . ASN B 1 68 ? 6.453 20.156 -10.594 1 69.81 68 ASN B CA 1
ATOM 1769 C C . ASN B 1 68 ? 6.316 19.297 -9.352 1 69.81 68 ASN B C 1
ATOM 1771 O O . ASN B 1 68 ? 5.203 19.031 -8.891 1 69.81 68 ASN B O 1
ATOM 1775 N N . TYR B 1 69 ? 7.543 18.891 -8.969 1 74.12 69 TYR B N 1
ATOM 1776 C CA . TYR B 1 69 ? 7.465 18 -7.812 1 74.12 69 TYR B CA 1
ATOM 1777 C C . TYR B 1 69 ? 8.359 18.484 -6.684 1 74.12 69 TYR B C 1
ATOM 1779 O O . TYR B 1 69 ? 9.461 19 -6.93 1 74.12 69 TYR B O 1
ATOM 1787 N N . PHE B 1 70 ? 7.773 18.375 -5.48 1 78.94 70 PHE B N 1
ATOM 1788 C CA . PHE B 1 70 ? 8.516 18.688 -4.266 1 78.94 70 PHE B CA 1
ATOM 1789 C C . PHE B 1 70 ? 8.992 17.406 -3.58 1 78.94 70 PHE B C 1
ATOM 1791 O O . PHE B 1 70 ? 8.438 16.328 -3.816 1 78.94 70 PHE B O 1
ATOM 1798 N N . ASN B 1 71 ? 10.078 17.672 -2.863 1 86.62 71 ASN B N 1
ATOM 1799 C CA . ASN B 1 71 ? 10.531 16.562 -2.031 1 86.62 71 ASN B CA 1
ATOM 1800 C C . ASN B 1 71 ? 9.695 16.438 -0.763 1 86.62 71 ASN B C 1
ATOM 1802 O O . ASN B 1 71 ? 9.875 17.203 0.186 1 86.62 71 ASN B O 1
ATOM 1806 N N . ILE B 1 72 ? 8.828 15.523 -0.854 1 90.06 72 ILE B N 1
ATOM 1807 C CA . ILE B 1 72 ? 7.848 15.328 0.21 1 90.06 72 ILE B CA 1
ATOM 1808 C C . ILE B 1 72 ? 8.125 14.008 0.929 1 90.06 72 ILE B C 1
ATOM 1810 O O . ILE B 1 72 ? 8.422 13 0.289 1 90.06 72 ILE B O 1
ATOM 1814 N N . ARG B 1 73 ? 8.125 14.141 2.25 1 93.12 73 ARG B N 1
ATOM 1815 C CA . ARG B 1 73 ? 8.125 12.945 3.084 1 93.12 73 ARG B CA 1
ATOM 1816 C C . ARG B 1 73 ? 6.707 12.445 3.338 1 93.12 73 ARG B C 1
ATOM 1818 O O . ARG B 1 73 ? 5.852 13.211 3.791 1 93.12 73 ARG B O 1
ATOM 1825 N N . MET B 1 74 ? 6.434 11.234 2.99 1 94.31 74 MET B N 1
ATOM 1826 C CA . MET B 1 74 ? 5.184 10.547 3.314 1 94.31 74 MET B CA 1
ATOM 1827 C C . MET B 1 74 ? 5.406 9.477 4.375 1 94.31 74 MET B C 1
ATOM 1829 O O . MET B 1 74 ? 6.254 8.594 4.199 1 94.31 74 MET B O 1
ATOM 1833 N N . LEU B 1 75 ? 4.727 9.602 5.453 1 97.12 75 LEU B N 1
ATOM 1834 C CA . LEU B 1 75 ? 4.91 8.672 6.562 1 97.12 75 LEU B CA 1
ATOM 1835 C C . LEU B 1 75 ? 3.576 8.078 7 1 97.12 75 LEU B C 1
ATOM 1837 O O . LEU B 1 75 ? 2.619 8.812 7.258 1 97.12 75 LEU B O 1
ATOM 1841 N N . THR B 1 76 ? 3.5 6.73 7.047 1 98 76 THR B N 1
ATOM 1842 C CA . THR B 1 76 ? 2.305 6 7.453 1 98 76 THR B CA 1
ATOM 1843 C C . THR B 1 76 ? 2.637 4.984 8.547 1 98 76 THR B C 1
ATOM 1845 O O . THR B 1 76 ? 3.66 4.305 8.477 1 98 76 THR B O 1
ATOM 1848 N N . CYS B 1 77 ? 1.822 4.906 9.547 1 97.5 77 CYS B N 1
ATOM 1849 C CA . CYS B 1 77 ? 1.995 3.896 10.586 1 97.5 77 CYS B CA 1
ATOM 1850 C C . CYS B 1 77 ? 0.649 3.459 11.148 1 97.5 77 CYS B C 1
ATOM 1852 O O . CYS B 1 77 ? -0.356 4.148 10.977 1 97.5 77 CYS B O 1
ATOM 1854 N N . PRO B 1 78 ? 0.62 2.268 11.75 1 95.94 78 PRO B N 1
ATOM 1855 C CA . PRO B 1 78 ? -0.634 1.829 12.367 1 95.94 78 PRO B CA 1
ATOM 1856 C C . PRO B 1 78 ? -1.083 2.74 13.508 1 95.94 78 PRO B C 1
ATOM 1858 O O . PRO B 1 78 ? -0.262 3.156 14.328 1 95.94 78 PRO B O 1
ATOM 1861 N N . ALA B 1 79 ? -2.34 3.043 13.508 1 95.25 79 ALA B N 1
ATOM 1862 C CA . ALA B 1 79 ? -2.893 3.902 14.555 1 95.25 79 ALA B CA 1
ATOM 1863 C C . ALA B 1 79 ? -3.836 3.119 15.469 1 95.25 79 ALA B C 1
ATOM 1865 O O . ALA B 1 79 ? -3.867 3.346 16.672 1 95.25 79 ALA B O 1
ATOM 1866 N N . ALA B 1 80 ? -4.629 2.273 14.859 1 92.38 80 ALA B N 1
ATOM 1867 C CA . ALA B 1 80 ? -5.594 1.503 15.641 1 92.38 80 ALA B CA 1
ATOM 1868 C C . ALA B 1 80 ? -6.066 0.273 14.867 1 92.38 80 ALA B C 1
ATOM 1870 O O . ALA B 1 80 ? -5.789 0.138 13.672 1 92.38 80 ALA B O 1
ATOM 1871 N N . GLU B 1 81 ? -6.621 -0.651 15.656 1 90.12 81 GLU B N 1
ATOM 1872 C CA . GLU B 1 81 ? -7.367 -1.776 15.102 1 90.12 81 GLU B CA 1
ATOM 1873 C C . GLU B 1 81 ? -8.797 -1.8 15.625 1 90.12 81 GLU B C 1
ATOM 1875 O O . GLU B 1 81 ? -9.023 -1.76 16.828 1 90.12 81 GLU B O 1
ATOM 1880 N N . LEU B 1 82 ? -9.727 -1.856 14.703 1 89.56 82 LEU B N 1
ATOM 1881 C CA . LEU B 1 82 ? -11.125 -1.86 15.109 1 89.56 82 LEU B CA 1
ATOM 1882 C C . LEU B 1 82 ? -11.547 -3.246 15.586 1 89.56 82 LEU B C 1
ATOM 1884 O O . LEU B 1 82 ? -10.82 -4.223 15.391 1 89.56 82 LEU B O 1
ATOM 1888 N N . VAL B 1 83 ? -12.742 -3.266 16.188 1 86.69 83 VAL B N 1
ATOM 1889 C CA . VAL B 1 83 ? -13.258 -4.492 16.781 1 86.69 83 VAL B CA 1
ATOM 1890 C C . VAL B 1 83 ? -13.414 -5.566 15.711 1 86.69 83 VAL B C 1
ATOM 1892 O O . VAL B 1 83 ? -13.164 -6.746 15.961 1 86.69 83 VAL B O 1
ATOM 1895 N N . ASP B 1 84 ? -13.742 -5.18 14.539 1 88.44 84 ASP B N 1
ATOM 1896 C CA . ASP B 1 84 ? -13.992 -6.152 13.484 1 88.44 84 ASP B CA 1
ATOM 1897 C C . ASP B 1 84 ? -12.688 -6.574 12.805 1 88.44 84 ASP B C 1
ATOM 1899 O O . ASP B 1 84 ? -12.703 -7.391 11.883 1 88.44 84 ASP B O 1
ATOM 1903 N N . GLY B 1 85 ? -11.617 -6.016 13.172 1 89.38 85 GLY B N 1
ATOM 1904 C CA . GLY B 1 85 ? -10.336 -6.402 12.609 1 89.38 85 GLY B CA 1
ATOM 1905 C C . GLY B 1 85 ? -9.805 -5.414 11.586 1 89.38 85 GLY B C 1
ATOM 1906 O O . GLY B 1 85 ? -8.664 -5.527 11.133 1 89.38 85 GLY B O 1
ATOM 1907 N N . SER B 1 86 ? -10.555 -4.383 11.258 1 92.38 86 SER B N 1
ATOM 1908 C CA . SER B 1 86 ? -10.125 -3.357 10.32 1 92.38 86 SER B CA 1
ATOM 1909 C C . SER B 1 86 ? -8.93 -2.576 10.859 1 92.38 86 SER B C 1
ATOM 1911 O O . SER B 1 86 ? -8.883 -2.256 12.055 1 92.38 86 SER B O 1
ATOM 1913 N N . LYS B 1 87 ? -8.039 -2.281 9.953 1 94.75 87 LYS B N 1
ATOM 1914 C CA . LYS B 1 87 ? -6.855 -1.528 10.352 1 94.75 87 LYS B CA 1
ATOM 1915 C C . LYS B 1 87 ? -7.02 -0.042 10.055 1 94.75 87 LYS B C 1
ATOM 1917 O O . LYS B 1 87 ? -7.48 0.331 8.969 1 94.75 87 LYS B O 1
ATOM 1922 N N . VAL B 1 88 ? -6.629 0.698 11.055 1 95.38 88 VAL B N 1
ATOM 1923 C CA . VAL B 1 88 ? -6.574 2.146 10.883 1 95.38 88 VAL B CA 1
ATOM 1924 C C . VAL B 1 88 ? -5.117 2.609 10.867 1 95.38 88 VAL B C 1
ATOM 1926 O O . VAL B 1 88 ? -4.355 2.303 11.789 1 95.38 88 VAL B O 1
ATOM 1929 N N . LEU B 1 89 ? -4.797 3.311 9.828 1 97.06 89 LEU B N 1
ATOM 1930 C CA . LEU B 1 89 ? -3.453 3.859 9.688 1 97.06 89 LEU B CA 1
ATOM 1931 C C . LEU B 1 89 ? -3.473 5.379 9.789 1 97.06 89 LEU B C 1
ATOM 1933 O O . LEU B 1 89 ? -4.453 6.02 9.406 1 97.06 89 LEU B O 1
ATOM 1937 N N . TYR B 1 90 ? -2.443 5.91 10.359 1 96.5 90 TYR B N 1
ATOM 1938 C CA . TYR B 1 90 ? -2.168 7.34 10.281 1 96.5 90 TYR B CA 1
ATOM 1939 C C . TYR B 1 90 ? -1.205 7.652 9.141 1 96.5 90 TYR B C 1
ATOM 1941 O O . TYR B 1 90 ? -0.23 6.926 8.93 1 96.5 90 TYR B O 1
ATOM 1949 N N . PHE B 1 91 ? -1.526 8.727 8.469 1 96.94 91 PHE B N 1
ATOM 1950 C CA . PHE B 1 91 ? -0.718 9.18 7.34 1 96.94 91 PHE B CA 1
ATOM 1951 C C . PHE B 1 91 ? -0.444 10.672 7.434 1 96.94 91 PHE B C 1
ATOM 1953 O O . PHE B 1 91 ? -1.343 11.453 7.75 1 96.94 91 PHE B O 1
ATOM 1960 N N . GLU B 1 92 ? 0.822 11.055 7.113 1 96.69 92 GLU B N 1
ATOM 1961 C CA . GLU B 1 92 ? 1.093 12.484 7.004 1 96.69 92 GLU B CA 1
ATOM 1962 C C . GLU B 1 92 ? 2.098 12.773 5.891 1 96.69 92 GLU B C 1
ATOM 1964 O O . GLU B 1 92 ? 2.922 11.922 5.555 1 96.69 92 GLU B O 1
ATOM 1969 N N . GLN B 1 93 ? 1.959 13.93 5.312 1 93.69 93 GLN B N 1
ATOM 1970 C CA . GLN B 1 93 ? 2.887 14.469 4.324 1 93.69 93 GLN B CA 1
ATOM 1971 C C . GLN B 1 93 ? 3.527 15.766 4.82 1 93.69 93 GLN B C 1
ATOM 1973 O O . GLN B 1 93 ? 2.848 16.625 5.391 1 93.69 93 GLN B O 1
ATOM 1978 N N . ALA B 1 94 ? 4.793 15.797 4.641 1 93.62 94 ALA B N 1
ATOM 1979 C CA . ALA B 1 94 ? 5.547 17 4.988 1 93.62 94 ALA B CA 1
ATOM 1980 C C . ALA B 1 94 ? 6.684 17.234 3.998 1 93.62 94 ALA B C 1
ATOM 1982 O O . ALA B 1 94 ? 7.148 16.312 3.34 1 93.62 94 ALA B O 1
ATOM 1983 N N . PHE B 1 95 ? 7.016 18.516 3.939 1 89.31 95 PHE B N 1
ATOM 1984 C CA . PHE B 1 95 ? 8.211 18.797 3.152 1 89.31 95 PHE B CA 1
ATOM 1985 C C . PHE B 1 95 ? 9.445 18.188 3.814 1 89.31 95 PHE B C 1
ATOM 1987 O O . PHE B 1 95 ? 9.578 18.219 5.039 1 89.31 95 PHE B O 1
ATOM 1994 N N . TRP B 1 96 ? 10.336 17.688 2.916 1 88.12 96 TRP B N 1
ATOM 1995 C CA . TRP B 1 96 ? 11.523 17.016 3.428 1 88.12 96 TRP B CA 1
ATOM 1996 C C . TRP B 1 96 ? 12.312 17.953 4.352 1 88.12 96 TRP B C 1
ATOM 1998 O O . TRP B 1 96 ? 12.906 17.5 5.336 1 88.12 96 TRP B O 1
ATOM 2008 N N . ARG B 1 97 ? 12.195 19.234 4.156 1 87.25 97 ARG B N 1
ATOM 2009 C CA . ARG B 1 97 ? 12.977 20.203 4.914 1 87.25 97 ARG B CA 1
ATOM 2010 C C . ARG B 1 97 ? 12.297 20.531 6.238 1 87.25 97 ARG B C 1
ATOM 2012 O O . ARG B 1 97 ? 12.938 21.047 7.164 1 87.25 97 ARG B O 1
ATOM 2019 N N . SER B 1 98 ? 11 20.297 6.332 1 90.88 98 SER B N 1
ATOM 2020 C CA . SER B 1 98 ? 10.25 20.609 7.543 1 90.88 98 SER B CA 1
ATOM 2021 C C . SER B 1 98 ? 9.336 19.453 7.938 1 90.88 98 SER B C 1
ATOM 2023 O O . SER B 1 98 ? 8.109 19.609 7.98 1 90.88 98 SER B O 1
ATOM 2025 N N . PRO B 1 99 ? 9.945 18.359 8.367 1 91.19 99 PRO B N 1
ATOM 2026 C CA . PRO B 1 99 ? 9.141 17.172 8.656 1 91.19 99 PRO B CA 1
ATOM 2027 C C . PRO B 1 99 ? 8.242 17.359 9.875 1 91.19 99 PRO B C 1
ATOM 2029 O O . PRO B 1 99 ? 7.27 16.609 10.047 1 91.19 99 PRO B O 1
ATOM 2032 N N . GLN B 1 100 ? 8.5 18.328 10.68 1 93.69 100 GLN B N 1
ATOM 2033 C CA . GLN B 1 100 ? 7.723 18.531 11.898 1 93.69 100 GLN B CA 1
ATOM 2034 C C . GLN B 1 100 ? 6.469 19.344 11.617 1 93.69 100 GLN B C 1
ATOM 2036 O O . GLN B 1 100 ? 5.629 19.531 12.5 1 93.69 100 GLN B O 1
ATOM 2041 N N . LYS B 1 101 ? 6.273 19.797 10.406 1 92.62 101 LYS B N 1
ATOM 2042 C CA . LYS B 1 101 ? 5.117 20.594 10.008 1 92.62 101 LYS B CA 1
ATOM 2043 C C . LYS B 1 101 ? 4.379 19.953 8.836 1 92.62 101 LYS B C 1
ATOM 2045 O O . LYS B 1 101 ? 4.402 20.469 7.723 1 92.62 101 LYS B O 1
ATOM 2050 N N . PRO B 1 102 ? 3.664 18.891 9.133 1 95.06 102 PRO B N 1
ATOM 2051 C CA . PRO B 1 102 ? 2.926 18.281 8.023 1 95.06 102 PRO B CA 1
ATOM 2052 C C . PRO B 1 102 ? 1.842 19.203 7.461 1 95.06 102 PRO B C 1
ATOM 2054 O O . PRO B 1 102 ? 1.194 19.938 8.211 1 95.06 102 PRO B O 1
ATOM 2057 N N . PHE B 1 103 ? 1.652 19.094 6.16 1 91.5 103 PHE B N 1
ATOM 2058 C CA . PHE B 1 103 ? 0.63 19.906 5.527 1 91.5 103 PHE B CA 1
ATOM 2059 C C . PHE B 1 103 ? -0.604 19.078 5.191 1 91.5 103 PHE B C 1
ATOM 2061 O O . PHE B 1 103 ? -1.638 19.625 4.801 1 91.5 103 PHE B O 1
ATOM 2068 N N . ARG B 1 104 ? -0.47 17.844 5.336 1 92.81 104 ARG B N 1
ATOM 2069 C CA . ARG B 1 104 ? -1.604 16.938 5.141 1 92.81 104 ARG B CA 1
ATOM 2070 C C . ARG B 1 104 ? -1.548 15.773 6.117 1 92.81 104 ARG B C 1
ATOM 2072 O O . ARG B 1 104 ? -0.478 15.211 6.359 1 92.81 104 ARG B O 1
ATOM 2079 N N . GLN B 1 105 ? -2.738 15.531 6.684 1 94.19 105 GLN B N 1
ATOM 2080 C CA . GLN B 1 105 ? -2.914 14.406 7.594 1 94.19 105 GLN B CA 1
ATOM 2081 C C . GLN B 1 105 ? -4.215 13.656 7.305 1 94.19 105 GLN B C 1
ATOM 2083 O O . GLN B 1 105 ? -5.238 14.281 7.012 1 94.19 105 GLN B O 1
ATOM 2088 N N . ARG B 1 106 ? -4.094 12.312 7.32 1 93.75 106 ARG B N 1
ATOM 2089 C CA . ARG B 1 106 ? -5.277 11.484 7.105 1 93.75 106 ARG B CA 1
ATOM 2090 C C . ARG B 1 106 ? -5.234 10.227 7.969 1 93.75 106 ARG B C 1
ATOM 2092 O O . ARG B 1 106 ? -4.16 9.773 8.359 1 93.75 106 ARG B O 1
ATOM 2099 N N . PHE B 1 107 ? -6.449 9.773 8.195 1 94.75 107 PHE B N 1
ATOM 2100 C CA . PHE B 1 107 ? -6.578 8.375 8.594 1 94.75 107 PHE B CA 1
ATOM 2101 C C . PHE B 1 107 ? -7.023 7.516 7.418 1 94.75 107 PHE B C 1
ATOM 2103 O O . PHE B 1 107 ? -7.914 7.902 6.66 1 94.75 107 PHE B O 1
ATOM 2110 N N . PHE B 1 108 ? -6.387 6.418 7.289 1 95.94 108 PHE B N 1
ATOM 2111 C CA . PHE B 1 108 ? -6.816 5.41 6.332 1 95.94 108 PHE B CA 1
ATOM 2112 C C . PHE B 1 108 ? -7.453 4.223 7.043 1 95.94 108 PHE B C 1
ATOM 2114 O O . PHE B 1 108 ? -6.898 3.703 8.016 1 95.94 108 PHE B O 1
ATOM 2121 N N . MET B 1 109 ? -8.562 3.877 6.559 1 96 109 MET B N 1
ATOM 2122 C CA . MET B 1 109 ? -9.156 2.615 6.996 1 96 109 MET B CA 1
ATOM 2123 C C . MET B 1 109 ? -9.047 1.555 5.906 1 96 109 MET B C 1
ATOM 2125 O O . MET B 1 109 ? -9.492 1.768 4.777 1 96 109 MET B O 1
ATOM 2129 N N . VAL B 1 110 ? -8.406 0.476 6.258 1 97.19 110 VAL B N 1
ATOM 2130 C CA . VAL B 1 110 ? -8.211 -0.639 5.336 1 97.19 110 VAL B CA 1
ATOM 2131 C C . VAL B 1 110 ? -9.008 -1.85 5.816 1 97.19 110 VAL B C 1
ATOM 2133 O O . VAL B 1 110 ? -8.812 -2.322 6.941 1 97.19 110 VAL B O 1
ATOM 2136 N N . LYS B 1 111 ? -9.836 -2.365 4.984 1 96.69 111 LYS B N 1
ATOM 2137 C CA . LYS B 1 111 ? -10.664 -3.512 5.359 1 96.69 111 LYS B CA 1
ATOM 2138 C C . LYS B 1 111 ? -11.078 -4.312 4.129 1 96.69 111 LYS B C 1
ATOM 2140 O O . LYS B 1 111 ? -10.977 -3.828 3 1 96.69 111 LYS B O 1
ATOM 2145 N N . PRO B 1 112 ? -11.523 -5.598 4.34 1 97.19 112 PRO B N 1
ATOM 2146 C CA . PRO B 1 112 ? -12.086 -6.355 3.215 1 97.19 112 PRO B CA 1
ATOM 2147 C C . PRO B 1 112 ? -13.328 -5.695 2.621 1 97.19 112 PRO B C 1
ATOM 2149 O O . PRO B 1 112 ? -14.109 -5.074 3.346 1 97.19 112 PRO B O 1
ATOM 2152 N N . CYS B 1 113 ? -13.477 -5.875 1.348 1 96.62 113 CYS B N 1
ATOM 2153 C CA . CYS B 1 113 ? -14.75 -5.484 0.746 1 96.62 113 CYS B CA 1
ATOM 2154 C C . CYS B 1 113 ? -15.891 -6.316 1.308 1 96.62 113 CYS B C 1
ATOM 2156 O O . CYS B 1 113 ? -15.703 -7.473 1.686 1 96.62 113 CYS B O 1
ATOM 2158 N N . PRO B 1 114 ? -17.094 -5.605 1.327 1 93.25 114 PRO B N 1
ATOM 2159 C CA . PRO B 1 114 ? -18.266 -6.422 1.658 1 93.25 114 PRO B CA 1
ATOM 2160 C C . PRO B 1 114 ? -18.438 -7.625 0.729 1 93.25 114 PRO B C 1
ATOM 2162 O O . PRO B 1 114 ? -18.031 -7.566 -0.435 1 93.25 114 PRO B O 1
ATOM 2165 N N . LYS B 1 115 ? -19.047 -8.672 1.225 1 91.38 115 LYS B N 1
ATOM 2166 C CA . LYS B 1 115 ? -19.172 -9.945 0.517 1 91.38 115 LYS B CA 1
ATOM 2167 C C . LYS B 1 115 ? -19.891 -9.766 -0.818 1 91.38 115 LYS B C 1
ATOM 2169 O O . LYS B 1 115 ? -19.609 -10.492 -1.776 1 91.38 115 LYS B O 1
ATOM 2174 N N . GLU B 1 116 ? -20.75 -8.789 -0.851 1 91.38 116 GLU B N 1
ATOM 2175 C CA . GLU B 1 116 ? -21.578 -8.602 -2.029 1 91.38 116 GLU B CA 1
ATOM 2176 C C . GLU B 1 116 ? -20.812 -7.93 -3.16 1 91.38 116 GLU B C 1
ATOM 2178 O O . GLU B 1 116 ? -21.266 -7.898 -4.305 1 91.38 116 GLU B O 1
ATOM 2183 N N . LEU B 1 117 ? -19.688 -7.453 -2.883 1 91.44 117 LEU B N 1
ATOM 2184 C CA . LEU B 1 117 ? -18.891 -6.762 -3.896 1 91.44 117 LEU B CA 1
ATOM 2185 C C . LEU B 1 117 ? -17.812 -7.676 -4.465 1 91.44 117 LEU B C 1
ATOM 2187 O O . LEU B 1 117 ? -17.375 -8.617 -3.799 1 91.44 117 LEU B O 1
ATOM 2191 N N . LYS B 1 118 ? -17.359 -7.406 -5.684 1 88.94 118 LYS B N 1
ATOM 2192 C CA . LYS B 1 118 ? -16.406 -8.258 -6.395 1 88.94 118 LYS B CA 1
ATOM 2193 C C . LYS B 1 118 ? -14.977 -7.922 -5.996 1 88.94 118 LYS B C 1
ATOM 2195 O O . LYS B 1 118 ? -14.055 -8.695 -6.262 1 88.94 118 LYS B O 1
ATOM 2200 N N . CYS B 1 119 ? -14.781 -6.934 -5.203 1 95.19 119 CYS B N 1
ATOM 2201 C CA . CYS B 1 119 ? -13.422 -6.543 -4.828 1 95.19 119 CYS B CA 1
ATOM 2202 C C . CYS B 1 119 ? -12.984 -7.254 -3.553 1 95.19 119 CYS B C 1
ATOM 2204 O O . CYS B 1 119 ? -13.805 -7.855 -2.855 1 95.19 119 CYS B O 1
ATOM 2206 N N . ASP B 1 120 ? -11.68 -7.191 -3.285 1 96.88 120 ASP B N 1
ATOM 2207 C CA . ASP B 1 120 ? -1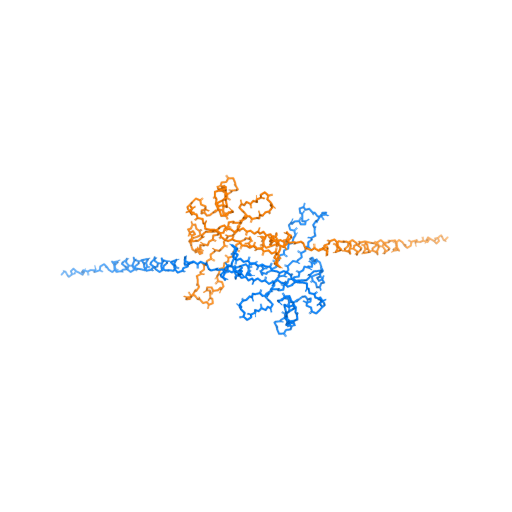1.117 -7.871 -2.119 1 96.88 120 ASP B CA 1
ATOM 2208 C C . ASP B 1 120 ? -10.922 -6.898 -0.958 1 96.88 120 ASP B C 1
ATOM 2210 O O . ASP B 1 120 ? -11.242 -7.223 0.189 1 96.88 120 ASP B O 1
ATOM 2214 N N . VAL B 1 121 ? -10.391 -5.68 -1.268 1 98.19 121 VAL B N 1
ATOM 2215 C CA . VAL B 1 121 ? -10.031 -4.727 -0.221 1 98.19 121 VAL B CA 1
ATOM 2216 C C . VAL B 1 121 ? -10.609 -3.354 -0.557 1 98.19 121 VAL B C 1
ATOM 2218 O O . VAL B 1 121 ? -10.594 -2.934 -1.717 1 98.19 121 VAL B O 1
ATOM 2221 N N . GLU B 1 122 ? -11.094 -2.701 0.417 1 97.94 122 GLU B N 1
ATOM 2222 C CA . GLU B 1 122 ? -11.43 -1.289 0.261 1 97.94 122 GLU B CA 1
ATOM 2223 C C . GLU B 1 122 ? -10.641 -0.421 1.238 1 97.94 122 GLU B C 1
ATOM 2225 O O . GLU B 1 122 ? -10.328 -0.854 2.35 1 97.94 122 GLU B O 1
ATOM 2230 N N . LEU B 1 123 ? -10.305 0.778 0.799 1 97.88 123 LEU B N 1
ATOM 2231 C CA . LEU B 1 123 ? -9.594 1.777 1.595 1 97.88 123 LEU B CA 1
ATOM 2232 C C . LEU B 1 123 ? -10.344 3.107 1.584 1 97.88 123 LEU B C 1
ATOM 2234 O O . LEU B 1 123 ? -10.75 3.586 0.523 1 97.88 123 LEU B O 1
ATOM 2238 N N . SER B 1 124 ? -10.5 3.664 2.779 1 95.88 124 SER B N 1
ATOM 2239 C CA . SER B 1 124 ? -11.133 4.969 2.949 1 95.88 124 SER B CA 1
ATOM 2240 C C . SER B 1 124 ? -10.195 5.949 3.646 1 95.88 124 SER B C 1
ATOM 2242 O O . SER B 1 124 ? -9.508 5.582 4.602 1 95.88 124 SER B O 1
ATOM 2244 N N . ALA B 1 125 ? -10.195 7.145 3.141 1 94.56 125 ALA B N 1
ATOM 2245 C CA . ALA B 1 125 ? -9.398 8.211 3.75 1 94.56 125 ALA B CA 1
ATOM 2246 C C . ALA B 1 125 ? -10.289 9.203 4.492 1 94.56 125 ALA B C 1
ATOM 2248 O O . ALA B 1 125 ? -11.305 9.656 3.955 1 94.56 125 ALA B O 1
ATOM 2249 N N . TYR B 1 126 ? -9.875 9.508 5.68 1 92.06 126 TYR B N 1
ATOM 2250 C CA . TYR B 1 126 ? -10.625 10.445 6.508 1 92.06 126 TYR B CA 1
ATOM 2251 C C . TYR B 1 126 ? -9.766 11.641 6.898 1 92.06 126 TYR B C 1
ATOM 2253 O O . TYR B 1 126 ? -8.609 11.484 7.289 1 92.06 126 TYR B O 1
ATOM 2261 N N . ALA B 1 127 ? -10.43 12.766 6.875 1 90.06 127 ALA B N 1
ATOM 2262 C CA . ALA B 1 127 ? -9.75 13.984 7.316 1 90.06 127 ALA B CA 1
ATOM 2263 C C . ALA B 1 127 ? -9.57 13.984 8.836 1 90.06 127 ALA B C 1
ATOM 2265 O O . ALA B 1 127 ? -10.398 13.438 9.562 1 90.06 127 ALA B O 1
ATOM 2266 N N . ILE B 1 128 ? -8.461 14.547 9.172 1 89.5 128 ILE B N 1
ATOM 2267 C CA . ILE B 1 128 ? -8.203 14.766 10.594 1 89.5 128 ILE B CA 1
ATOM 2268 C C . ILE B 1 128 ? -8.477 16.234 10.945 1 89.5 128 ILE B C 1
ATOM 2270 O O . ILE B 1 128 ? -7.832 17.141 10.414 1 89.5 128 ILE B O 1
ATOM 2274 N N . ARG B 1 129 ? -9.352 16.438 11.852 1 84.12 129 ARG B N 1
ATOM 2275 C CA . ARG B 1 129 ? -9.781 17.797 12.164 1 84.12 129 ARG B CA 1
ATOM 2276 C C . ARG B 1 129 ? -8.766 18.5 13.062 1 84.12 129 ARG B C 1
ATOM 2278 O O . ARG B 1 129 ? -8.422 19.656 12.836 1 84.12 129 ARG B O 1
ATOM 2285 N N . ASP B 1 130 ? -8.258 17.781 13.992 1 86.88 130 ASP B N 1
ATOM 2286 C CA . ASP B 1 130 ? -7.254 18.375 14.875 1 86.88 130 ASP B CA 1
ATOM 2287 C C . ASP B 1 130 ? -5.84 18 14.43 1 86.88 130 ASP B C 1
ATOM 2289 O O . ASP B 1 130 ? -5.184 17.172 15.062 1 86.88 130 ASP B O 1
ATOM 2293 N N . MET B 1 131 ? -5.371 18.703 13.477 1 89.81 131 MET B N 1
ATOM 2294 C CA . MET B 1 131 ? -4.078 18.375 12.883 1 89.81 131 MET B CA 1
ATOM 2295 C C . MET B 1 131 ? -2.949 18.562 13.891 1 89.81 131 MET B C 1
ATOM 2297 O O . MET B 1 131 ? -1.983 17.797 13.891 1 89.81 131 MET B O 1
ATOM 2301 N N . GLU B 1 132 ? -3.07 19.562 14.734 1 92.56 132 GLU B N 1
ATOM 2302 C CA . GLU B 1 132 ? -2.02 19.828 15.703 1 92.56 132 GLU B CA 1
ATOM 2303 C C . GLU B 1 132 ? -1.895 18.703 16.719 1 92.56 132 GLU B C 1
ATOM 2305 O O . GLU B 1 132 ? -0.791 18.375 17.156 1 92.56 132 GLU B O 1
ATOM 2310 N N . GLU B 1 133 ? -2.924 18.141 17.031 1 91.81 133 GLU B N 1
ATOM 2311 C CA . GLU B 1 133 ? -2.918 17.078 18.016 1 91.81 133 GLU B CA 1
ATOM 2312 C C . GLU B 1 133 ? -2.213 15.828 17.484 1 91.81 133 GLU B C 1
ATOM 2314 O O . GLU B 1 133 ? -1.55 15.117 18.234 1 91.81 133 GLU B O 1
ATOM 2319 N N . TYR B 1 134 ? -2.223 15.617 16.219 1 93.38 134 TYR B N 1
ATOM 2320 C CA . TYR B 1 134 ? -1.771 14.336 15.672 1 93.38 134 TYR B CA 1
ATOM 2321 C C . TYR B 1 134 ? -0.434 14.492 14.961 1 93.38 134 TYR B C 1
ATOM 2323 O O . TYR B 1 134 ? 0.177 13.5 14.555 1 93.38 134 TYR B O 1
ATOM 2331 N N . LYS B 1 135 ? -0.031 15.68 14.812 1 94.75 135 LYS B N 1
ATOM 2332 C CA . LYS B 1 135 ? 1.19 15.906 14.047 1 94.75 135 LYS B CA 1
ATOM 2333 C C . LYS B 1 135 ? 2.338 15.055 14.57 1 94.75 135 LYS B C 1
ATOM 2335 O O . LYS B 1 135 ? 2.498 14.898 15.789 1 94.75 135 LYS B O 1
ATOM 2340 N N . ASN B 1 136 ? 3.133 14.461 13.695 1 96.44 136 ASN B N 1
ATOM 2341 C CA . ASN B 1 136 ? 4.289 13.617 13.977 1 96.44 136 ASN B CA 1
ATOM 2342 C C . ASN B 1 136 ? 3.898 12.375 14.773 1 96.44 136 ASN B C 1
ATOM 2344 O O . ASN B 1 136 ? 4.668 11.898 15.609 1 96.44 136 ASN B O 1
ATOM 2348 N N . PHE B 1 137 ? 2.721 11.914 14.547 1 96.44 137 PHE B N 1
ATOM 2349 C CA . PHE B 1 137 ? 2.119 10.773 15.227 1 96.44 137 PHE B CA 1
ATOM 2350 C C . PHE B 1 137 ? 3.037 9.555 15.156 1 96.44 137 PHE B C 1
ATOM 2352 O O . PHE B 1 137 ? 3.303 8.914 16.172 1 96.44 137 PHE B O 1
ATOM 2359 N N . CYS B 1 138 ? 3.592 9.312 14.031 1 97.44 138 CYS B N 1
ATOM 2360 C CA . CYS B 1 138 ? 4.375 8.102 13.805 1 97.44 138 CYS B CA 1
ATOM 2361 C C . CYS B 1 138 ? 5.738 8.203 14.477 1 97.44 138 CYS B C 1
ATOM 2363 O O . CYS B 1 138 ? 6.395 7.184 14.703 1 97.44 138 CYS B O 1
ATOM 2365 N N . ASP B 1 139 ? 6.098 9.359 14.758 1 96.44 139 ASP B N 1
ATOM 2366 C CA . ASP B 1 139 ? 7.418 9.578 15.336 1 96.44 139 ASP B CA 1
ATOM 2367 C C . ASP B 1 139 ? 7.352 9.602 16.859 1 96.44 139 ASP B C 1
ATOM 2369 O O . ASP B 1 139 ? 8.383 9.656 17.531 1 96.44 139 ASP B O 1
ATOM 2373 N N . ARG B 1 140 ? 6.199 9.516 17.359 1 95.44 140 ARG B N 1
ATOM 2374 C CA . ARG B 1 140 ? 6.016 9.555 18.797 1 95.44 140 ARG B CA 1
ATOM 2375 C C . ARG B 1 140 ? 6.02 8.148 19.391 1 95.44 140 ARG B C 1
ATOM 2377 O O . ARG B 1 140 ? 5.582 7.195 18.75 1 95.44 140 ARG B O 1
ATOM 2384 N N . PRO B 1 141 ? 6.508 8.125 20.703 1 94.19 141 PRO B N 1
ATOM 2385 C CA . PRO B 1 141 ? 6.32 6.852 21.391 1 94.19 141 PRO B CA 1
ATOM 2386 C C . PRO B 1 141 ? 4.852 6.449 21.5 1 94.19 141 PRO B C 1
ATOM 2388 O O . PRO B 1 141 ? 3.977 7.316 21.609 1 94.19 141 PRO B O 1
ATOM 2391 N N . ARG B 1 142 ? 4.66 5.105 21.516 1 89.69 142 ARG B N 1
ATOM 2392 C CA . ARG B 1 142 ? 3.303 4.578 21.453 1 89.69 142 ARG B CA 1
ATOM 2393 C C . ARG B 1 142 ? 2.449 5.148 22.594 1 89.69 142 ARG B C 1
ATOM 2395 O O . ARG B 1 142 ? 1.266 5.434 22.391 1 89.69 142 ARG B O 1
ATOM 2402 N N . ASP B 1 143 ? 3.008 5.352 23.703 1 90.31 143 ASP B N 1
ATOM 2403 C CA . ASP B 1 143 ? 2.258 5.801 24.875 1 90.31 143 ASP B CA 1
ATOM 2404 C C . ASP B 1 143 ? 1.965 7.297 24.797 1 90.31 143 ASP B C 1
ATOM 2406 O O . ASP B 1 143 ? 1.185 7.824 25.594 1 90.31 143 ASP B O 1
ATOM 2410 N N . GLN B 1 144 ? 2.516 7.996 23.844 1 91.81 144 GLN B N 1
ATOM 2411 C CA . GLN B 1 144 ? 2.297 9.43 23.688 1 91.81 144 GLN B CA 1
ATOM 2412 C C . GLN B 1 144 ? 1.405 9.727 22.484 1 91.81 144 GLN B C 1
ATOM 2414 O O . GLN B 1 144 ? 1.16 10.891 22.156 1 91.81 144 GLN B O 1
ATOM 2419 N N . ARG B 1 145 ? 0.897 8.688 21.828 1 91.69 145 ARG B N 1
ATOM 2420 C CA . ARG B 1 145 ? 0.043 8.859 20.656 1 91.69 145 ARG B CA 1
ATOM 2421 C C . ARG B 1 145 ? -1.419 9.016 21.062 1 91.69 145 ARG B C 1
ATOM 2423 O O . ARG B 1 145 ? -1.918 8.266 21.906 1 91.69 145 ARG B O 1
ATOM 2430 N N . PRO B 1 146 ? -2.051 10.062 20.484 1 88.25 146 PRO B N 1
ATOM 2431 C CA . PRO B 1 146 ? -3.484 10.188 20.75 1 88.25 146 PRO B CA 1
ATOM 2432 C C . PRO B 1 146 ? -4.289 9.008 20.203 1 88.25 146 PRO B C 1
ATOM 2434 O O . PRO B 1 146 ? -3.9 8.406 19.203 1 88.25 146 PRO B O 1
ATOM 2437 N N . GLN B 1 147 ? -5.422 8.578 20.891 1 80.88 147 GLN B N 1
ATOM 2438 C CA . GLN B 1 147 ? -6.273 7.492 20.406 1 80.88 147 GLN B CA 1
ATOM 2439 C C . GLN B 1 147 ? -7.18 7.961 19.281 1 80.88 147 GLN B C 1
ATOM 2441 O O . GLN B 1 147 ? -7.777 9.039 19.344 1 80.88 147 GLN B O 1
ATOM 2446 N N . PRO B 1 148 ? -7.086 7.242 18.219 1 72.12 148 PRO B N 1
ATOM 2447 C CA . PRO B 1 148 ? -7.918 7.645 17.078 1 72.12 148 PRO B CA 1
ATOM 2448 C C . PRO B 1 148 ? -9.406 7.609 17.391 1 72.12 148 PRO B C 1
ATOM 2450 O O . PRO B 1 148 ? -10.242 7.762 16.5 1 72.12 148 PRO B O 1
ATOM 2453 N N . GLU B 1 149 ? -9.805 7.34 18.578 1 63.03 149 GLU B N 1
ATOM 2454 C CA . GLU B 1 149 ? -11.211 7.191 18.953 1 63.03 149 GLU B CA 1
ATOM 2455 C C . GLU B 1 149 ? -12.094 8.172 18.188 1 63.03 149 GLU B C 1
ATOM 2457 O O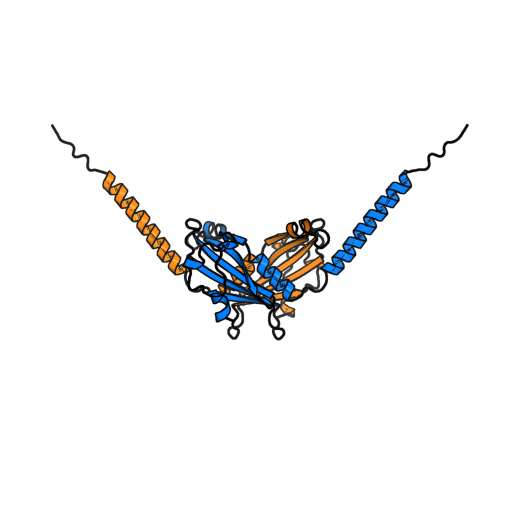 . GLU B 1 149 ? -13.148 7.789 17.672 1 63.03 149 GLU B O 1
ATOM 2462 N N . GLU B 1 150 ? -11.781 9.352 18.281 1 54.69 150 GLU B N 1
ATOM 2463 C CA . GLU B 1 150 ? -12.703 10.391 17.812 1 54.69 150 GLU B CA 1
ATOM 2464 C C . GLU B 1 150 ? -12.781 10.414 16.297 1 54.69 150 GLU B C 1
ATOM 2466 O O . GLU B 1 150 ? -13.789 10.836 15.719 1 54.69 150 GLU B O 1
ATOM 2471 N N . VAL B 1 151 ? -11.758 10.07 15.711 1 54.16 151 VAL B N 1
ATOM 2472 C CA . VAL B 1 151 ? -11.688 10.352 14.281 1 54.16 151 VAL B CA 1
ATOM 2473 C C . VAL B 1 151 ? -12.5 9.312 13.508 1 54.16 151 VAL B C 1
ATOM 2475 O O . VAL B 1 151 ? -13.266 9.664 12.609 1 54.16 151 VAL B O 1
ATOM 2478 N N . ILE B 1 152 ? -12.25 8.023 13.789 1 59.97 152 ILE B N 1
ATOM 2479 C CA . ILE B 1 152 ? -12.914 7.023 12.961 1 59.97 152 ILE B CA 1
ATOM 2480 C C . ILE B 1 152 ? -14.375 6.883 13.398 1 59.97 152 ILE B C 1
ATOM 2482 O O . ILE B 1 152 ? -15.234 6.543 12.586 1 59.97 152 ILE B O 1
ATOM 2486 N N . GLY B 1 153 ? -14.703 7.098 14.656 1 51.25 153 GLY B N 1
ATOM 2487 C CA . GLY B 1 153 ? -16.094 7.066 15.109 1 51.25 153 GLY B CA 1
ATOM 2488 C C . GLY B 1 153 ? -17.016 7.887 14.234 1 51.25 153 GLY B C 1
ATOM 2489 O O . GLY B 1 153 ? -18.203 7.555 14.094 1 51.25 153 GLY B O 1
ATOM 2490 N N . VAL B 1 154 ? -16.594 9 13.844 1 44.72 154 VAL B N 1
ATOM 2491 C CA . VAL B 1 154 ? -17.531 9.844 13.125 1 44.72 154 VAL B CA 1
ATOM 2492 C C . VAL B 1 154 ? -17.766 9.266 11.727 1 44.72 154 VAL B C 1
ATOM 2494 O O . VAL B 1 154 ? -18.875 9.375 11.18 1 44.72 154 VAL B O 1
ATOM 2497 N N . SER B 1 155 ? -16.734 8.82 11.055 1 41.22 155 SER B N 1
ATOM 2498 C CA . SER B 1 155 ? -16.969 8.461 9.656 1 41.22 155 SER B CA 1
ATOM 2499 C C . SER B 1 155 ? -17.516 7.039 9.539 1 41.22 155 SER B C 1
ATOM 2501 O O . SER B 1 155 ? -17.719 6.543 8.43 1 41.22 155 SER B O 1
ATOM 2503 N N . ILE B 1 156 ? -17.453 6.152 10.539 1 35.72 156 ILE B N 1
ATOM 2504 C CA . ILE B 1 156 ? -18.109 4.863 10.406 1 35.72 156 ILE B CA 1
ATOM 2505 C C . ILE B 1 156 ? -19.625 5.047 10.539 1 35.72 156 ILE B C 1
ATOM 2507 O O . ILE B 1 156 ? -20.094 5.812 11.391 1 35.72 156 ILE B O 1
#

Organism: Vigna mungo (NCBI:txid3915)

Nearest PDB structures (foldseek):
  6liy-assembly1_A  TM=9.327E-01  e=2.369E-16  Arabidopsis thaliana
  4o4s-assembly1_A  TM=8.152E-01  e=7.802E-04  Nostoc sp. PCC 7120 = FACHB-418
  4o3v-assembly1_A  TM=5.454E-01  e=3.417E+00  Rickettsia typhi str. Wilmington
  6liy-assembly1_A  TM=9.340E-01  e=1.841E-16  Arabidopsis thaliana
  4o4s-assembly1_A  TM=7.933E-01  e=8.007E-04  Nostoc sp. PCC 7120 = FACHB-418

Secondary structure (DSSP, 8-state):
--------THHHHHHHHHHHHHHHHHHHHHHHHHHTS---HHHHHHHHHHHH-EEEE-HHHHHH-TTT---EEEEEEEEEE-TTS-EEEEEEEEETT-TTS-SEEEEEEEEEPPTTSS-SEEEEEEE-S-HHHHTTGGGS-GGGSPPTHHHHHHH-/--------THHHHHHHHHHHHHHHHHHHHHHHHHHTS---HHHHHHHHHHHH-EEEE-HHHHHH-TTT---EEEEEEEEEE-TTS-EEEEEEEEETT-TTS-SEEEEEEEEEPPTTSS-SEEEEEEE-S-HHHHTTGGGS-GGGSPPTHHHHHHH-

InterPro domains:
  IPR010404 Chromophore lyase CpcT/CpeT [PF06206] (49-151)
  IPR010404 Chromophore lyase CpcT/CpeT [PTHR35137] (1-153)
  IPR038672 Chromophore lyase CpcT/CpeT superfamily [G3DSA:2.40.128.590] (43-153)

Radius of gyration: 27.35 Å; Cα contacts (8 Å, |Δi|>4): 458; chains: 2; bounding box: 68×128×48 Å

Sequence (312 aa):
MGSGSGSDSNGWNRARGLAVKTLLLIGGALLVKRLRKSTTRWDHAHFVSKALTGQKYSKDQASRDPDNYFNIRMLTCPAAELVDGSKVLYFEQAFWRSPQKPFRQRFFMVKPCPKELKCDVELSAYAIRDMEEYKNFCDRPRDQRPQPEEVIGVSIMGSGSGSDSNGWNRARGLAVKTLLLIGGALLVKRLRKSTTRWDHAHFVSKALTGQKYSKDQASRDPDNYFNIRMLTCPAAELVDGSKVLYFEQAFWRSPQKPFRQRFFMVKPCPKELKCDVELSAYAIRDMEEYKNFCDRPRDQRPQPEEVIGVSI

Foldseek 3Di:
DDPPPPPPPVVVVVVVVVVVVVCVVVVVVVVVVVVVPDDALQNVLVVVLVVLADKDWCVVVCVVPVPPDATKIKHKDWQDADPVGKTKMKIFIDGPVCLQDTPAIWIKIKDADDPVDPGSIDIDIWGDPCCVQCGPQVVDDPVSHDHCVPTVVVVD/DDPPPPDPPVVVVVVVVVVVVVCVVVVVVVVCVVVVPDDALLNVLVVVLVVLADKDWCVVVCVVPVPVDATKIKHKDWQDADPVGKTKMKIFIDGPVCLQDTPAIWIKIKDADDPVDPGSIDIDIFGDPCCVQCGPQVVDDPVSHDHCVVGVVVVD

pLDDT: mean 80.22, std 18.25, range [32.28, 98.19]